Protein AF-A0A2V2GJX8-F1 (afdb_monomer)

Solvent-accessible surface area (backbone atoms only — not comparable to full-atom values): 14866 Å² total; per-residue (Å²): 118,74,66,60,58,56,50,51,37,47,52,53,49,54,48,52,52,46,56,50,30,71,66,36,74,72,54,85,86,62,63,51,54,77,31,72,62,30,51,53,52,35,55,53,46,50,69,55,44,65,51,87,84,69,71,84,56,64,66,58,53,50,63,53,55,72,75,49,54,72,65,28,51,65,28,40,54,54,53,49,49,24,21,45,50,35,37,65,75,67,80,41,75,66,44,55,52,40,39,54,56,51,48,54,47,38,57,51,50,52,54,44,46,57,49,52,56,48,50,55,49,53,50,53,51,49,56,50,50,53,52,51,50,55,48,50,53,52,51,50,54,53,49,53,56,48,49,54,56,45,50,53,50,52,51,53,48,50,56,52,50,52,51,49,51,50,54,52,49,53,52,52,51,52,49,53,49,51,52,50,54,47,53,57,58,52,62,71,44,74,88,51,60,67,65,58,49,52,51,52,48,51,53,51,50,49,54,51,50,51,53,50,50,51,47,55,47,51,52,27,57,74,72,76,43,77,84,58,45,94,61,80,89,51,97,46,65,67,65,35,50,43,62,28,38,51,66,61,55,51,52,52,51,52,49,51,52,53,51,51,51,50,61,71,66,50,78,86,125

Foldseek 3Di:
DVVVLLVVLLVLVLVLLVVQLVVFDDDPVQLALPHPLLVVSLVSLCVSCVDLPRAHDLVSLLVSLLVGDLRSLVRSLSSLVSNLSNLVVVPDPSSVSSSVRSVVVSVSSVVSSVVVVVVVVVVVVVVVVVVVVVVVVVVVVVVVVVVVVVVVVVVVVVVVVVVVVVVVVVLVVVLVVVVVVVVVVLVVCPVDDPLVSQLSCLVVVLVNVVSVVVVVCVVCVVVVHHQFDDDDDDPDVVVVVCNRCVPNVVSVVVSVVSNVVSVVPPDDD

Mean predicted aligned error: 13.39 Å

Secondary structure (DSSP, 8-state):
-HHHHHHHHHHHHHHHHHHHHHH-S--GGG-STT-HHHHHHHHHHHHHT-STT----HHHHHHHHTTS-HHHHHHHHHHHHHHHHHHHHS--HHHHHHHHHHHHHHHHHHHHHHHHHHHHHHHHHHHHHHHHHHHHHHHHHHHHHHHHHHHHHHHHHHHHHHHHHHHHHHHHHHHHHHHHHHHHHHHTTTTS-HHHHHHHHHHHHHHHHHHHHHHHHHHHHHTT---SPP----SSHHHHHHHH-HHHHHHHHHHHHHHHHHHHTS---

Radius of gyration: 52.52 Å; Cα contacts (8 Å, |Δi|>4): 135; chains: 1; bounding box: 86×51×137 Å

Sequence (269 aa):
MPNKIVEDKMTKLVGLLGDMAEKGCVDELDSGPTTDFAKECWEKFCDIYDNPDFRHSYYTISSSLEKYDPAQRDSLPVYLSSAIDYAKTQNSDESRRIAKSVQKLLDHVELECLRINRMDQVKRDADRAESIQSEAIKLNKTTEETGKRLDERVNGFHEQSITILGIFSAVVIGFMSGLSMFTAGFNQLSEVNVYIITFYSVIVGTILFDILFMLIFFIAKISGHSVAREAKESKWWIVSTWRRYPYVYCFHFFALVVLGVTFFLKPKV

pLDDT: mean 86.08, std 10.76, range [48.0, 97.69]

Structure (mmCIF, N/CA/C/O backbone):
data_AF-A0A2V2GJX8-F1
#
_entry.id   AF-A0A2V2GJX8-F1
#
loop_
_atom_site.group_PDB
_atom_site.id
_atom_site.type_symbol
_atom_site.label_atom_id
_atom_site.label_alt_id
_atom_site.label_comp_id
_atom_site.label_asym_id
_atom_site.label_entity_id
_atom_site.label_seq_id
_atom_site.pdbx_PDB_ins_code
_atom_site.Cartn_x
_atom_site.Cartn_y
_atom_site.Cartn_z
_atom_site.occupancy
_atom_site.B_iso_or_equiv
_atom_site.auth_seq_id
_atom_site.auth_comp_id
_atom_site.auth_asym_id
_atom_site.auth_atom_id
_atom_site.pdbx_PDB_model_num
ATOM 1 N N . MET A 1 1 ? -17.208 -24.277 57.620 1.00 48.00 1 MET A N 1
ATOM 2 C CA . MET A 1 1 ? -18.609 -24.295 57.140 1.00 48.00 1 MET A CA 1
ATOM 3 C C . MET A 1 1 ? -19.097 -23.000 56.469 1.00 48.00 1 MET A C 1
ATOM 5 O O . MET A 1 1 ? -19.812 -23.168 55.491 1.00 48.00 1 MET A O 1
ATOM 9 N N . PRO A 1 2 ? -18.722 -21.756 56.858 1.00 60.94 2 PRO A N 1
ATOM 10 C CA . PRO A 1 2 ? -19.292 -20.549 56.226 1.00 60.94 2 PRO A CA 1
ATOM 11 C C . PRO A 1 2 ? -18.942 -20.390 54.734 1.00 60.94 2 PRO A C 1
ATOM 13 O O . PRO A 1 2 ? -19.746 -19.867 53.973 1.00 60.94 2 PRO A O 1
ATOM 16 N N . ASN A 1 3 ? -17.796 -20.921 54.291 1.00 69.88 3 ASN A N 1
ATOM 17 C CA . ASN A 1 3 ? -17.347 -20.791 52.901 1.00 69.88 3 ASN A CA 1
ATOM 18 C C . ASN A 1 3 ? -18.260 -21.515 51.887 1.00 69.88 3 ASN A C 1
ATOM 20 O O . ASN A 1 3 ? -18.499 -21.004 50.802 1.00 69.88 3 ASN A O 1
ATOM 24 N N . LYS A 1 4 ? -18.846 -22.663 52.266 1.00 79.25 4 LYS A N 1
ATOM 25 C CA . LYS A 1 4 ? -19.675 -23.477 51.359 1.00 79.25 4 LYS A CA 1
ATOM 26 C C . LYS A 1 4 ? -21.023 -22.817 51.036 1.00 79.25 4 LYS A C 1
ATOM 28 O O . LYS A 1 4 ? -21.531 -22.976 49.937 1.00 79.25 4 LYS A O 1
ATOM 33 N N . ILE A 1 5 ? -21.582 -22.062 51.986 1.00 82.31 5 ILE A N 1
ATOM 34 C CA . ILE A 1 5 ? -22.839 -21.316 51.801 1.00 82.31 5 ILE A CA 1
ATOM 35 C C . ILE A 1 5 ? -22.608 -20.097 50.899 1.00 82.31 5 ILE A C 1
ATOM 37 O O . ILE A 1 5 ? -23.431 -19.792 50.043 1.00 82.31 5 ILE A O 1
ATOM 41 N N . VAL A 1 6 ? -21.480 -19.402 51.078 1.00 86.44 6 VAL A N 1
ATOM 42 C CA . VAL A 1 6 ? -21.104 -18.264 50.224 1.00 86.44 6 VAL A CA 1
ATOM 43 C C . VAL A 1 6 ? -20.850 -18.727 48.789 1.00 86.44 6 VAL A C 1
ATOM 45 O O . VAL A 1 6 ? -21.301 -18.074 47.852 1.00 86.44 6 VAL A O 1
ATOM 48 N N . GLU A 1 7 ? -20.171 -19.861 48.618 1.00 88.81 7 GLU A N 1
ATOM 49 C CA . GLU A 1 7 ? -19.893 -20.452 47.308 1.00 88.81 7 GLU A CA 1
ATOM 50 C C . GLU A 1 7 ? -21.180 -20.885 46.590 1.00 88.81 7 GLU A C 1
ATOM 52 O O . GLU A 1 7 ? -21.378 -20.492 45.445 1.00 88.81 7 GLU A O 1
ATOM 57 N N . ASP A 1 8 ? -22.106 -21.563 47.281 1.00 93.12 8 ASP A N 1
ATOM 58 C CA . ASP A 1 8 ? -23.420 -21.943 46.730 1.00 93.12 8 ASP A CA 1
ATOM 59 C C . ASP A 1 8 ? -24.218 -20.727 46.230 1.00 93.12 8 ASP A C 1
ATOM 61 O O . ASP A 1 8 ? -24.698 -20.700 45.096 1.00 93.12 8 ASP A O 1
ATOM 65 N N . LYS A 1 9 ? -24.285 -19.660 47.033 1.00 94.25 9 LYS A N 1
ATOM 66 C CA . LYS A 1 9 ? -24.961 -18.410 46.651 1.00 94.25 9 LYS A CA 1
ATOM 67 C C . LYS A 1 9 ? -24.300 -17.709 45.476 1.00 94.25 9 LYS A C 1
ATOM 69 O O . LYS A 1 9 ? -24.992 -17.156 44.626 1.00 94.25 9 LYS A O 1
ATOM 74 N N . MET A 1 10 ? -22.971 -17.735 45.411 1.00 95.44 10 MET A N 1
ATOM 75 C CA . MET A 1 10 ? -22.241 -17.224 44.254 1.00 95.44 10 MET A CA 1
ATOM 76 C C . MET A 1 10 ? -22.528 -18.042 42.997 1.00 95.44 10 MET A C 1
ATOM 78 O O . MET A 1 10 ? -22.711 -17.454 41.935 1.00 95.44 10 MET A O 1
ATOM 82 N N . THR A 1 11 ? -22.614 -19.369 43.102 1.00 95.38 11 THR A N 1
ATOM 83 C CA . THR A 1 11 ? -22.985 -20.236 41.979 1.00 95.38 11 THR A CA 1
ATOM 84 C C . THR A 1 11 ? -24.401 -19.941 41.497 1.00 95.38 11 THR A C 1
ATOM 86 O O . THR A 1 11 ? -24.593 -19.751 40.298 1.00 95.38 11 THR A O 1
ATOM 89 N N . LYS A 1 12 ? -25.373 -19.815 42.410 1.00 96.50 12 LYS A N 1
ATOM 90 C CA . LYS A 1 12 ? -26.748 -19.408 42.074 1.00 96.50 12 LYS A CA 1
ATOM 91 C C . LYS A 1 12 ? -26.791 -18.042 41.395 1.00 96.50 12 LYS A C 1
ATOM 93 O O . LYS A 1 12 ? -27.506 -17.872 40.415 1.00 96.50 12 LYS A O 1
ATOM 98 N N . LEU A 1 13 ? -26.000 -17.086 41.883 1.00 97.00 13 LEU A N 1
ATOM 99 C CA . LEU A 1 13 ? -25.928 -15.745 41.311 1.00 97.00 13 LEU A CA 1
ATOM 100 C C . LEU A 1 13 ? -25.364 -15.744 39.887 1.00 97.00 13 LEU A C 1
ATOM 102 O O . LEU A 1 13 ? -25.937 -15.113 39.007 1.00 97.00 13 LEU A O 1
ATOM 106 N N . VAL A 1 14 ? -24.263 -16.460 39.650 1.00 96.50 14 VAL A N 1
ATOM 107 C CA . VAL A 1 14 ? -23.691 -16.601 38.301 1.00 96.50 14 VAL A CA 1
ATOM 108 C C . VAL A 1 14 ? -24.654 -17.348 37.377 1.00 96.50 14 VAL A C 1
ATOM 110 O O . VAL A 1 14 ? -24.779 -16.971 36.217 1.00 96.50 14 VAL A O 1
ATOM 113 N N . GLY A 1 15 ? -25.358 -18.362 37.889 1.00 95.81 15 GLY A N 1
ATOM 114 C CA . GLY A 1 15 ? -26.412 -19.063 37.153 1.00 95.81 15 GLY A CA 1
ATOM 115 C C . GLY A 1 15 ? -27.537 -18.124 36.723 1.00 95.81 15 GLY A C 1
ATOM 116 O O . GLY A 1 15 ? -27.856 -18.071 35.546 1.00 95.81 15 GLY A O 1
ATOM 117 N N . LEU A 1 16 ? -28.051 -17.301 37.642 1.00 96.19 16 LEU A N 1
ATOM 118 C CA . LEU A 1 16 ? -29.086 -16.308 37.343 1.00 96.19 16 LEU A CA 1
ATOM 119 C C . LEU A 1 16 ? -28.634 -15.277 36.297 1.00 96.19 16 LEU A C 1
ATOM 121 O O . LEU A 1 16 ? -29.399 -14.936 35.402 1.00 96.19 16 LEU A O 1
ATOM 125 N N . LEU A 1 17 ? -27.392 -14.793 36.380 1.00 95.25 17 LEU A N 1
ATOM 126 C CA . LEU A 1 17 ? -26.839 -13.922 35.338 1.00 95.25 17 LEU A CA 1
ATOM 127 C C . LEU A 1 17 ? -26.721 -14.654 33.991 1.00 95.25 17 LEU A C 1
ATOM 129 O O . LEU A 1 17 ? -26.945 -14.045 32.952 1.00 95.25 17 LEU A O 1
ATOM 133 N N . GLY A 1 18 ? -26.424 -15.955 34.003 1.00 93.69 18 GLY A N 1
ATOM 134 C CA . GLY A 1 18 ? -26.481 -16.813 32.820 1.00 93.69 18 GLY A CA 1
ATOM 135 C C . GLY A 1 18 ? -27.882 -16.880 32.215 1.00 93.69 18 GLY A C 1
ATOM 136 O O . GLY A 1 18 ? -28.027 -16.594 31.032 1.00 93.69 18 GLY A O 1
ATOM 137 N N . ASP A 1 19 ? -28.904 -17.156 33.030 1.00 92.00 19 ASP A N 1
ATOM 138 C CA . ASP A 1 19 ? -30.310 -17.198 32.598 1.00 92.00 19 ASP A CA 1
ATOM 139 C C . ASP A 1 19 ? -30.728 -15.866 31.937 1.00 92.00 19 ASP A C 1
ATOM 141 O O . ASP A 1 19 ? -31.358 -15.846 30.878 1.00 92.00 19 ASP A O 1
ATOM 145 N N . MET A 1 20 ? -30.348 -14.732 32.541 1.00 91.62 20 MET A N 1
ATOM 146 C CA . MET A 1 20 ? -30.612 -13.394 31.995 1.00 91.62 20 MET A CA 1
ATOM 147 C C . MET A 1 20 ? -29.876 -13.147 30.671 1.00 91.62 20 MET A C 1
ATOM 149 O O . MET A 1 20 ? -30.455 -12.592 29.737 1.00 91.62 20 MET A O 1
ATOM 153 N N . ALA A 1 21 ? -28.607 -13.553 30.581 1.00 89.69 21 ALA A N 1
ATOM 154 C CA . ALA A 1 21 ? -27.800 -13.412 29.372 1.00 89.69 21 ALA A CA 1
ATOM 155 C C . ALA A 1 21 ? -28.342 -14.274 28.219 1.00 89.69 21 ALA A C 1
ATOM 157 O O . ALA A 1 21 ? -28.394 -13.815 27.079 1.00 89.69 21 ALA A O 1
ATOM 158 N N . GLU A 1 22 ? -28.781 -15.504 28.496 1.00 87.69 22 GLU A N 1
ATOM 159 C CA . GLU A 1 22 ? -29.381 -16.401 27.499 1.00 87.69 22 GLU A CA 1
ATOM 160 C C . GLU A 1 22 ? -30.737 -15.903 26.997 1.00 87.69 22 GLU A C 1
ATOM 162 O O . GLU A 1 22 ? -31.046 -16.079 25.818 1.00 87.69 22 GLU A O 1
ATOM 167 N N . LYS A 1 23 ? -31.523 -15.229 27.848 1.00 83.81 23 LYS A N 1
ATOM 168 C CA . LYS A 1 23 ? -32.800 -14.634 27.430 1.00 83.81 23 LYS A CA 1
ATOM 169 C C . LYS A 1 23 ? -32.626 -13.563 26.338 1.00 83.81 23 LYS A C 1
ATOM 171 O O . LYS A 1 23 ? -33.538 -13.356 25.543 1.00 83.81 23 LYS A O 1
ATOM 176 N N . GLY A 1 24 ? -31.452 -12.931 26.243 1.00 71.00 24 GLY A N 1
ATOM 177 C CA . GLY A 1 24 ? -31.109 -12.015 25.150 1.00 71.00 24 GLY A CA 1
ATOM 178 C C . GLY A 1 24 ? -31.813 -10.653 25.227 1.00 71.00 24 GLY A C 1
ATOM 179 O O . GLY A 1 24 ? -32.243 -10.229 26.303 1.00 71.00 24 GLY A O 1
ATOM 180 N N . CYS A 1 25 ? -31.872 -9.933 24.098 1.00 60.16 25 CYS A N 1
ATOM 181 C CA . CYS A 1 25 ? -32.462 -8.593 24.015 1.00 60.16 25 CYS A CA 1
ATOM 182 C C . CYS A 1 25 ? -33.933 -8.592 24.447 1.00 60.16 25 CYS A C 1
ATOM 184 O O . CYS A 1 25 ? -34.747 -9.353 23.933 1.00 60.16 25 CYS A O 1
ATOM 186 N N . VAL A 1 26 ? -34.251 -7.690 25.374 1.00 57.38 26 VAL A N 1
ATOM 187 C CA . VAL A 1 26 ? -35.610 -7.414 25.835 1.00 57.38 26 VAL A CA 1
ATOM 188 C C . VAL A 1 26 ? -36.399 -6.833 24.658 1.00 57.38 26 VAL A C 1
ATOM 190 O O . VAL A 1 26 ? -36.062 -5.747 24.186 1.00 57.38 26 VAL A O 1
ATOM 193 N N . ASP A 1 27 ? -37.430 -7.528 24.173 1.00 53.88 27 ASP A N 1
ATOM 194 C CA . ASP A 1 27 ? -38.438 -6.892 23.317 1.00 53.88 27 ASP A CA 1
ATOM 195 C C . ASP A 1 27 ? -39.023 -5.703 24.094 1.00 53.88 27 ASP A C 1
ATOM 197 O O . ASP A 1 27 ? -39.314 -5.833 25.281 1.00 53.88 27 ASP A O 1
ATOM 201 N N . GLU A 1 28 ? -39.214 -4.538 23.464 1.00 51.22 28 GLU A N 1
ATOM 202 C CA . GLU A 1 28 ? -39.684 -3.313 24.147 1.00 51.22 28 GLU A CA 1
ATOM 203 C C . GLU A 1 28 ? -40.972 -3.529 24.977 1.00 51.22 28 GLU A C 1
ATOM 205 O O . GLU A 1 28 ? -41.205 -2.828 25.961 1.00 51.22 28 GLU A O 1
ATOM 210 N N . LEU A 1 29 ? -41.768 -4.551 24.640 1.00 48.53 29 LEU A N 1
ATOM 211 C CA . LEU A 1 29 ? -42.987 -4.978 25.337 1.00 48.53 29 LEU A CA 1
ATOM 212 C C . LEU A 1 29 ? -42.744 -5.733 26.665 1.00 48.53 29 LEU A C 1
ATOM 214 O O . LEU A 1 29 ? -43.649 -5.777 27.496 1.00 48.53 29 LEU A O 1
ATOM 218 N N . ASP A 1 30 ? -41.545 -6.281 26.888 1.00 50.91 30 ASP A N 1
ATOM 219 C CA . ASP A 1 30 ? -41.173 -7.137 28.033 1.00 50.91 30 ASP A CA 1
ATOM 220 C C . ASP A 1 30 ? -40.292 -6.395 29.077 1.00 50.91 30 ASP A C 1
ATOM 222 O O . ASP A 1 30 ? -39.771 -6.981 30.028 1.00 50.91 30 ASP A O 1
ATOM 226 N N . SER A 1 31 ? -40.136 -5.075 28.910 1.00 52.72 31 SER A N 1
ATOM 227 C CA . SER A 1 31 ? -39.327 -4.178 29.758 1.00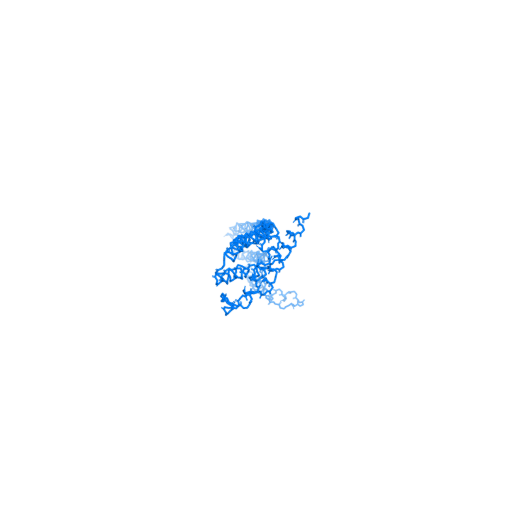 52.72 31 SER A CA 1
ATOM 228 C C . SER A 1 31 ? -40.098 -3.555 30.935 1.00 52.72 31 SER A C 1
ATOM 230 O O . SER A 1 31 ? -39.533 -2.821 31.749 1.00 52.72 31 SER A O 1
ATOM 232 N N . GLY A 1 32 ? -41.397 -3.848 31.046 1.00 53.91 32 GLY A N 1
ATOM 233 C CA . GLY A 1 32 ? -42.228 -3.358 32.139 1.00 53.91 32 GLY A CA 1
ATOM 234 C C . GLY A 1 32 ? -41.796 -3.936 33.496 1.00 53.91 32 GLY A C 1
ATOM 235 O O . GLY A 1 32 ? -41.442 -5.112 33.580 1.00 53.91 32 GLY A O 1
ATOM 236 N N . PRO A 1 33 ? -41.906 -3.176 34.600 1.00 52.47 33 PRO A N 1
ATOM 237 C CA . PRO A 1 33 ? -41.552 -3.638 35.949 1.00 52.47 33 PRO A CA 1
ATOM 238 C C . PRO A 1 33 ? -42.441 -4.783 36.475 1.00 52.47 33 PRO A C 1
ATOM 240 O O . PRO A 1 33 ? -42.298 -5.199 37.618 1.00 52.47 33 PRO A O 1
ATOM 243 N N . THR A 1 34 ? -43.381 -5.279 35.666 1.00 55.25 34 THR A N 1
ATOM 244 C CA . THR A 1 34 ? -44.382 -6.300 36.000 1.00 55.25 34 THR A CA 1
ATOM 245 C C . THR A 1 34 ? -44.294 -7.546 35.119 1.00 55.25 34 THR A C 1
ATOM 247 O O . THR A 1 34 ? -45.244 -8.325 35.104 1.00 55.25 34 THR A O 1
ATOM 250 N N . THR A 1 35 ? -43.214 -7.743 34.357 1.00 70.25 35 THR A N 1
ATOM 251 C CA . THR A 1 35 ? -43.071 -8.977 33.574 1.00 70.25 35 THR A CA 1
ATOM 252 C C . THR A 1 35 ? -42.852 -10.188 34.473 1.00 70.25 35 THR A C 1
ATOM 254 O O . THR A 1 35 ? -42.193 -10.102 35.515 1.00 70.25 35 THR A O 1
ATOM 257 N N . ASP A 1 36 ? -43.391 -11.338 34.058 1.00 80.19 36 ASP A N 1
ATOM 258 C CA . ASP A 1 36 ? -43.267 -12.601 34.799 1.00 80.19 36 ASP A CA 1
ATOM 259 C C . ASP A 1 36 ? -41.795 -12.959 35.059 1.00 80.19 36 ASP A C 1
ATOM 261 O O . ASP A 1 36 ? -41.446 -13.486 36.115 1.00 80.19 36 ASP A O 1
ATOM 265 N N . PHE A 1 37 ? -40.907 -12.571 34.140 1.00 84.50 37 PHE A N 1
ATOM 266 C CA . PHE A 1 37 ? -39.472 -12.790 34.269 1.00 84.50 37 PHE A CA 1
ATOM 267 C C . PHE A 1 37 ? -38.793 -11.869 35.289 1.00 84.50 37 PHE A C 1
ATOM 269 O O . PHE A 1 37 ? -37.956 -12.335 36.061 1.00 84.50 37 PHE A O 1
ATOM 276 N N . ALA A 1 38 ? -39.151 -10.579 35.341 1.00 85.62 38 ALA A N 1
ATOM 277 C CA . ALA A 1 38 ? -38.619 -9.666 36.357 1.00 85.62 38 ALA A CA 1
ATOM 278 C C . ALA A 1 38 ? -38.989 -10.142 37.770 1.00 85.62 38 ALA A C 1
ATOM 280 O O . ALA A 1 38 ? -38.162 -10.103 38.685 1.00 85.62 38 ALA A O 1
ATOM 281 N N . LYS A 1 39 ? -40.209 -10.670 37.920 1.00 88.81 39 LYS A N 1
ATOM 282 C CA . LYS A 1 39 ? -40.668 -11.315 39.150 1.00 88.81 39 LYS A CA 1
ATOM 283 C C . LYS A 1 39 ? -39.864 -12.576 39.480 1.00 88.81 39 LYS A C 1
ATOM 285 O O . LYS A 1 39 ? -39.389 -12.691 40.606 1.00 88.81 39 LYS A O 1
ATOM 290 N N . GLU A 1 40 ? -39.673 -13.487 38.524 1.00 91.44 40 GLU A N 1
ATOM 291 C CA . GLU A 1 40 ? -38.881 -14.713 38.730 1.00 91.44 40 GLU A CA 1
ATOM 292 C C . GLU A 1 40 ? -37.443 -14.388 39.165 1.00 91.44 40 GLU A C 1
ATOM 294 O O . GLU A 1 40 ? -36.915 -14.950 40.127 1.00 91.44 40 GLU A O 1
ATOM 299 N N . CYS A 1 41 ? -36.819 -13.422 38.491 1.00 92.69 41 CYS A N 1
ATOM 300 C CA . CYS A 1 41 ? -35.484 -12.942 38.826 1.00 92.69 41 CYS A CA 1
ATOM 301 C C . CYS A 1 41 ? -35.434 -12.356 40.238 1.00 92.69 41 CYS A C 1
ATOM 303 O O . CYS A 1 41 ? -34.510 -12.648 40.998 1.00 92.69 41 CYS A O 1
ATOM 305 N N . TRP A 1 42 ? -36.438 -11.565 40.620 1.00 94.62 42 TRP A N 1
ATOM 306 C CA . TRP A 1 42 ? -36.534 -11.015 41.967 1.00 94.62 42 TRP A CA 1
ATOM 307 C C . TRP A 1 42 ? -36.685 -12.096 43.043 1.00 94.62 42 TRP A C 1
ATOM 309 O O . TRP A 1 42 ? -36.010 -12.029 44.069 1.00 94.62 42 TRP A O 1
ATOM 319 N N . GLU A 1 43 ? -37.510 -13.119 42.814 1.00 93.88 43 GLU A N 1
ATOM 320 C CA . GLU A 1 43 ? -37.654 -14.253 43.738 1.00 93.88 43 GLU A CA 1
ATOM 321 C C . GLU A 1 43 ? -36.321 -14.990 43.936 1.00 93.88 43 GLU A C 1
ATOM 323 O O . GLU A 1 43 ? -35.927 -15.264 45.074 1.00 93.88 43 GLU A O 1
ATOM 328 N N . LYS A 1 44 ? -35.565 -15.218 42.854 1.00 96.12 44 LYS A N 1
ATOM 329 C CA . LYS A 1 44 ? -34.209 -15.789 42.928 1.00 96.12 44 LYS A CA 1
ATOM 330 C C . LYS A 1 44 ? -33.238 -14.867 43.681 1.00 96.12 44 LYS A C 1
ATOM 332 O O . LYS A 1 44 ? -32.431 -15.347 44.478 1.00 96.12 44 LYS A O 1
ATOM 337 N N . PHE A 1 45 ? -33.320 -13.545 43.502 1.00 96.69 45 PHE A N 1
ATOM 338 C CA . PHE A 1 45 ? -32.505 -12.599 44.275 1.00 96.69 45 PHE A CA 1
ATOM 339 C C . PHE A 1 45 ? -32.833 -12.602 45.766 1.00 96.69 45 PHE A C 1
ATOM 341 O O . PHE A 1 45 ? -31.915 -12.446 46.576 1.00 96.69 45 PHE A O 1
ATOM 348 N N . CYS A 1 46 ? -34.098 -12.806 46.135 1.00 95.12 46 CYS A N 1
ATOM 349 C CA . CYS A 1 46 ? -34.488 -12.952 47.531 1.00 95.12 46 CYS A CA 1
ATOM 350 C C . CYS A 1 46 ? -33.816 -14.162 48.189 1.00 95.12 46 CYS A C 1
ATOM 352 O O . CYS A 1 46 ? -33.305 -14.014 49.294 1.00 95.12 46 CYS A O 1
ATOM 354 N N . ASP A 1 47 ? -33.731 -15.305 47.500 1.00 95.25 47 ASP A N 1
ATOM 355 C CA . ASP A 1 47 ? -33.013 -16.497 47.992 1.00 95.25 47 ASP A CA 1
ATOM 356 C C . ASP A 1 47 ? -31.496 -16.262 48.102 1.00 95.25 47 ASP A C 1
ATOM 358 O O . ASP A 1 47 ? -30.857 -16.629 49.085 1.00 95.25 47 ASP A O 1
ATOM 362 N N . ILE A 1 48 ? -30.892 -15.598 47.113 1.00 96.12 48 ILE A N 1
ATOM 363 C CA . ILE A 1 48 ? -29.439 -15.358 47.092 1.00 96.12 48 ILE A CA 1
ATOM 364 C C . ILE A 1 48 ? -29.016 -14.386 48.209 1.00 96.12 48 ILE A C 1
ATOM 366 O O . ILE A 1 48 ? -28.016 -14.611 48.904 1.00 96.12 48 ILE A O 1
ATOM 370 N N . TYR A 1 49 ? -29.765 -13.295 48.383 1.00 95.81 49 TYR A N 1
ATOM 371 C CA . TYR A 1 49 ? -29.436 -12.193 49.292 1.00 95.81 49 TYR A CA 1
ATOM 372 C C . TYR A 1 49 ? -30.197 -12.231 50.630 1.00 95.81 49 TYR A C 1
ATOM 374 O O . TYR A 1 49 ? -30.146 -11.247 51.377 1.00 95.81 49 TYR A O 1
ATOM 382 N N . ASP A 1 50 ? -30.849 -13.344 50.978 1.00 92.88 50 ASP A N 1
ATOM 383 C CA . ASP A 1 50 ? -31.528 -13.561 52.271 1.00 92.88 50 ASP A CA 1
ATOM 384 C C . ASP A 1 50 ? -30.598 -13.273 53.472 1.00 92.88 50 ASP A C 1
ATOM 386 O O . ASP A 1 50 ? -30.988 -12.603 54.423 1.00 92.88 50 ASP A O 1
ATOM 390 N N . ASN A 1 51 ? -29.319 -13.653 53.386 1.00 91.62 51 ASN A N 1
ATOM 391 C CA . ASN A 1 51 ? -28.298 -13.373 54.393 1.00 91.62 51 ASN A CA 1
ATOM 392 C C . ASN A 1 51 ? -27.736 -11.941 54.234 1.00 91.62 51 ASN A C 1
ATOM 394 O O . ASN A 1 51 ? -27.101 -11.657 53.212 1.00 91.62 51 ASN A O 1
ATOM 398 N N . PRO A 1 52 ? -27.870 -11.058 55.245 1.00 88.94 52 PRO A N 1
ATOM 399 C CA . PRO A 1 52 ? -27.311 -9.704 55.228 1.00 88.94 52 PRO A CA 1
ATOM 400 C C . PRO A 1 52 ? -25.793 -9.615 55.047 1.00 88.94 52 PRO A C 1
ATOM 402 O O . PRO A 1 52 ? -25.322 -8.630 54.480 1.00 88.94 52 PRO A O 1
ATOM 405 N N . ASP A 1 53 ? -25.044 -10.628 55.483 1.00 90.06 53 ASP A N 1
ATOM 406 C CA . ASP A 1 53 ? -23.577 -10.647 55.410 1.00 90.06 53 ASP A CA 1
ATOM 407 C C . ASP A 1 53 ? -23.052 -11.165 54.065 1.00 90.06 53 ASP A C 1
ATOM 409 O O . ASP A 1 53 ? -21.850 -11.112 53.789 1.00 90.06 53 ASP A O 1
ATOM 413 N N . PHE A 1 54 ? -23.935 -11.682 53.204 1.00 93.25 54 PHE A N 1
ATOM 414 C CA . PHE A 1 54 ? -23.527 -12.151 51.889 1.00 93.25 54 PHE A CA 1
ATOM 415 C C . PHE A 1 54 ? -23.133 -10.971 50.996 1.00 93.25 54 PHE A C 1
ATOM 417 O O . PHE A 1 54 ? -23.930 -10.082 50.688 1.00 93.25 54 PHE A O 1
ATOM 424 N N . ARG A 1 55 ? -21.887 -11.006 50.525 1.00 90.81 55 ARG A N 1
ATOM 425 C CA . ARG A 1 55 ? -21.351 -10.078 49.534 1.00 90.81 55 ARG A CA 1
ATOM 426 C C . ARG A 1 55 ? -20.934 -10.860 48.301 1.00 90.81 55 ARG A C 1
ATOM 428 O O . ARG A 1 55 ? -20.107 -11.764 48.398 1.00 90.81 55 ARG A O 1
ATOM 435 N N . HIS A 1 56 ? -21.463 -10.474 47.144 1.00 94.75 56 HIS A N 1
ATOM 436 C CA . HIS A 1 56 ? -21.062 -11.092 45.891 1.00 94.75 56 HIS A CA 1
ATOM 437 C C . HIS A 1 56 ? -19.587 -10.786 45.565 1.00 94.75 56 HIS A C 1
ATOM 439 O O . HIS A 1 56 ? -19.081 -9.692 45.827 1.00 94.75 56 HIS A O 1
ATOM 445 N N . SER A 1 57 ? -18.884 -11.764 44.997 1.00 95.00 57 SER A N 1
ATOM 446 C CA . SER A 1 57 ? -17.477 -11.642 44.609 1.00 95.00 57 SER A CA 1
ATOM 447 C C . SER A 1 57 ? -17.345 -10.871 43.301 1.00 95.00 57 SER A C 1
ATOM 449 O O . SER A 1 57 ? -17.747 -11.357 42.248 1.00 95.00 57 SER A O 1
ATOM 451 N N . TYR A 1 58 ? -16.720 -9.696 43.357 1.00 94.44 58 TYR A N 1
ATOM 452 C CA . TYR A 1 58 ? -16.521 -8.839 42.184 1.00 94.44 58 TYR A CA 1
ATOM 453 C C . TYR A 1 58 ? -15.695 -9.553 41.115 1.00 94.44 58 TYR A C 1
ATOM 455 O O . TYR A 1 58 ? -16.039 -9.510 39.942 1.00 94.44 58 TYR A O 1
ATOM 463 N N . TYR A 1 59 ? -14.656 -10.275 41.543 1.00 94.44 59 TYR A N 1
ATOM 464 C CA . TYR A 1 59 ? -13.819 -11.089 40.667 1.00 94.44 59 TYR A CA 1
ATOM 465 C C . TYR A 1 59 ? -14.629 -12.158 39.928 1.00 94.44 59 TYR A C 1
ATOM 467 O O . TYR A 1 59 ? -14.458 -12.340 38.725 1.00 94.44 59 TYR A O 1
ATOM 475 N N . THR A 1 60 ? -15.527 -12.849 40.633 1.00 95.56 60 THR A N 1
ATOM 476 C CA . THR A 1 60 ? -16.352 -13.906 40.040 1.00 95.56 60 THR A CA 1
ATOM 477 C C . THR A 1 60 ? -17.348 -13.331 39.038 1.00 95.56 60 THR A C 1
ATOM 479 O O . THR A 1 60 ? -17.482 -13.899 37.960 1.00 95.56 60 THR A O 1
ATOM 482 N N . ILE A 1 61 ? -17.980 -12.192 39.355 1.00 96.06 61 ILE A N 1
ATOM 483 C CA . ILE A 1 61 ? -18.872 -11.494 38.418 1.00 96.06 61 ILE A CA 1
ATOM 484 C C . ILE A 1 61 ? -18.098 -11.026 37.182 1.00 96.06 61 ILE A C 1
ATOM 486 O O . ILE A 1 61 ? -18.516 -11.296 36.062 1.00 96.06 61 ILE A O 1
ATOM 490 N N . SER A 1 62 ? -16.932 -10.399 37.358 1.00 94.75 62 SER A N 1
ATOM 491 C CA . SER A 1 62 ? -16.112 -9.977 36.219 1.00 94.75 62 SER A CA 1
ATOM 492 C C . SER A 1 62 ? -15.703 -11.168 35.345 1.00 94.75 62 SER A C 1
ATOM 494 O O . SER A 1 62 ? -15.868 -11.124 34.131 1.00 94.75 62 SER A O 1
ATOM 496 N N . SER A 1 63 ? -15.287 -12.278 35.963 1.00 94.62 63 SER A N 1
ATOM 497 C CA . SER A 1 63 ? -14.898 -13.503 35.247 1.00 94.62 63 SER A CA 1
ATOM 498 C C . SER A 1 63 ? -16.069 -14.187 34.527 1.00 94.62 63 SER A C 1
ATOM 500 O O . SER A 1 63 ? -15.853 -14.896 33.545 1.00 94.62 63 SER A O 1
ATOM 502 N N . SER A 1 64 ? -17.308 -14.046 35.015 1.00 94.50 64 SER A N 1
ATOM 503 C CA . SER A 1 64 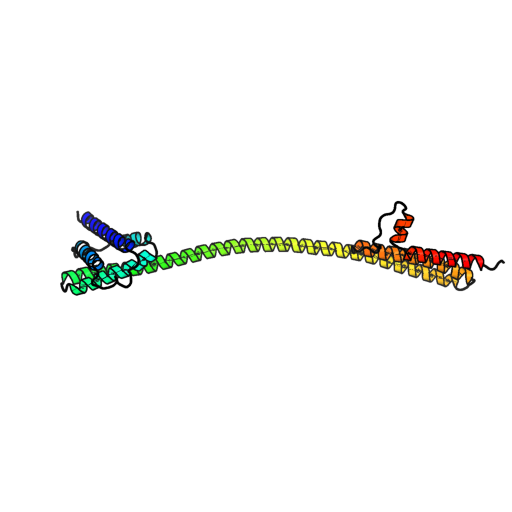? -18.486 -14.547 34.296 1.00 94.50 64 SER A CA 1
ATOM 504 C C . SER A 1 64 ? -18.848 -13.653 33.116 1.00 94.50 64 SER A C 1
ATOM 506 O O . SER A 1 64 ? -19.140 -14.177 32.046 1.00 94.50 64 SER A O 1
ATOM 508 N N . LEU A 1 65 ? -18.765 -12.329 33.283 1.00 94.88 65 LEU A N 1
ATOM 509 C CA . LEU A 1 65 ? -19.116 -11.359 32.240 1.00 94.88 65 LEU A CA 1
ATOM 510 C C . LEU A 1 65 ? -18.197 -11.437 31.015 1.00 94.88 65 LEU A C 1
ATOM 512 O O . LEU A 1 65 ? -18.661 -11.232 29.897 1.00 94.88 65 LEU A O 1
ATOM 516 N N . GLU A 1 66 ? -16.924 -11.797 31.200 1.00 93.31 66 GLU A N 1
ATOM 517 C CA . GLU A 1 66 ? -15.973 -12.023 30.097 1.00 93.31 66 GLU A CA 1
ATOM 518 C C . GLU A 1 66 ? -16.409 -13.128 29.120 1.00 93.31 66 GLU A C 1
ATOM 520 O O . GLU A 1 66 ? -15.965 -13.143 27.972 1.00 93.31 66 GLU A O 1
ATOM 525 N N . LYS A 1 67 ? -17.268 -14.057 29.554 1.00 92.81 67 LYS A N 1
ATOM 526 C CA . LYS A 1 67 ? -17.731 -15.183 28.727 1.00 92.81 67 LYS A CA 1
ATOM 527 C C . LYS A 1 67 ? -18.904 -14.819 27.823 1.00 92.81 67 LYS A C 1
ATOM 529 O O . LYS A 1 67 ? -19.181 -15.560 26.885 1.00 92.81 67 LYS A O 1
ATOM 534 N N . TYR A 1 68 ? -19.598 -13.727 28.127 1.00 92.25 68 TYR A N 1
ATOM 535 C CA . TYR A 1 68 ? -20.774 -13.292 27.389 1.00 92.25 68 TYR A CA 1
ATOM 536 C C . TYR A 1 68 ? -20.379 -12.454 26.176 1.00 92.25 68 TYR A C 1
ATOM 538 O O . TYR A 1 68 ? -19.393 -11.700 26.193 1.00 92.25 68 TYR A O 1
ATOM 546 N N . ASP A 1 69 ? -21.170 -12.552 25.114 1.00 91.12 69 ASP A N 1
ATOM 547 C CA . ASP A 1 69 ? -21.029 -11.657 23.972 1.00 91.12 69 ASP A CA 1
ATOM 548 C C . ASP A 1 69 ? -21.467 -10.214 24.331 1.00 91.12 69 ASP A C 1
ATOM 550 O O . ASP A 1 69 ? -22.044 -9.979 25.400 1.00 91.12 69 ASP A O 1
ATOM 554 N N . PRO A 1 70 ? -21.159 -9.210 23.490 1.00 89.31 70 PRO A N 1
ATOM 555 C CA . PRO A 1 70 ? -21.527 -7.824 23.774 1.00 89.31 70 PRO A CA 1
ATOM 556 C C . PRO A 1 70 ? -23.036 -7.594 23.947 1.00 89.31 70 PRO A C 1
ATOM 558 O O . PRO A 1 70 ? -23.429 -6.843 24.832 1.00 89.31 70 PRO A O 1
ATOM 561 N N . ALA A 1 71 ? -23.886 -8.260 23.160 1.00 87.81 71 ALA A N 1
ATOM 562 C CA . ALA A 1 71 ? -25.336 -8.074 23.233 1.00 87.81 71 ALA A CA 1
ATOM 563 C C . ALA A 1 71 ? -25.911 -8.657 24.532 1.00 87.81 71 ALA A C 1
ATOM 565 O O . ALA A 1 71 ? -26.769 -8.047 25.169 1.00 87.81 71 ALA A O 1
ATOM 566 N N . GLN A 1 72 ? -25.391 -9.807 24.960 1.00 90.81 72 GLN A N 1
ATOM 567 C CA . GLN A 1 72 ? -25.703 -10.420 26.248 1.00 90.81 72 GLN A CA 1
ATOM 568 C C . GLN A 1 72 ? -25.255 -9.544 27.423 1.00 90.81 72 GLN A C 1
ATOM 570 O O . GLN A 1 72 ? -25.975 -9.398 28.405 1.00 90.81 72 GLN A O 1
ATOM 575 N N . ARG A 1 73 ? -24.070 -8.929 27.339 1.00 91.00 73 ARG A N 1
ATOM 576 C CA . ARG A 1 73 ? -23.583 -7.992 28.367 1.00 91.00 73 ARG A CA 1
ATOM 577 C C . ARG A 1 73 ? -24.454 -6.745 28.475 1.00 91.00 73 ARG A C 1
ATOM 579 O O . ARG A 1 73 ? -24.682 -6.270 29.585 1.00 91.00 73 ARG A O 1
ATOM 586 N N . ASP A 1 74 ? -24.935 -6.236 27.346 1.00 88.88 74 ASP A N 1
ATOM 587 C CA . ASP A 1 74 ? -25.760 -5.029 27.290 1.00 88.88 74 ASP A CA 1
ATOM 588 C C . ASP A 1 74 ? -27.201 -5.274 27.787 1.00 88.88 74 ASP A C 1
ATOM 590 O O . ASP A 1 74 ? -27.849 -4.339 28.261 1.00 88.88 74 ASP A O 1
ATOM 594 N N . SER A 1 75 ? -27.706 -6.517 27.752 1.00 89.44 75 SER A N 1
ATOM 595 C CA . SER A 1 75 ? -29.044 -6.858 28.268 1.00 89.44 75 SER A CA 1
ATOM 596 C C . SER A 1 75 ? -29.093 -7.039 29.791 1.00 89.44 75 SER A C 1
ATOM 598 O O . SER A 1 75 ? -30.126 -6.775 30.410 1.00 89.44 75 SER A O 1
ATOM 600 N N . LEU A 1 76 ? -27.985 -7.440 30.426 1.00 92.31 76 LEU A N 1
ATOM 601 C CA . LEU A 1 76 ? -27.926 -7.694 31.873 1.00 92.31 76 LEU A CA 1
ATOM 602 C C . LEU A 1 76 ? -28.334 -6.486 32.738 1.00 92.31 76 LEU A C 1
ATOM 604 O O . LEU A 1 76 ? -29.162 -6.674 33.636 1.00 92.31 76 LEU A O 1
ATOM 608 N N . PRO A 1 77 ? -27.831 -5.254 32.499 1.00 93.31 77 PRO A N 1
ATOM 609 C CA . PRO A 1 77 ? -28.265 -4.079 33.252 1.00 93.31 77 PRO A CA 1
ATOM 610 C C . PRO A 1 77 ? -29.774 -3.839 33.181 1.00 93.31 77 PRO A C 1
ATOM 612 O O . PRO A 1 77 ? -30.377 -3.440 34.176 1.00 93.31 77 PRO A O 1
ATOM 615 N N . VAL A 1 78 ? -30.399 -4.137 32.036 1.00 90.75 78 VAL A N 1
ATOM 616 C CA . VAL A 1 78 ? -31.845 -3.965 31.838 1.00 90.75 78 VAL A CA 1
ATOM 617 C C . VAL A 1 78 ? -32.618 -4.910 32.753 1.00 90.75 78 VAL A C 1
ATOM 619 O O . VAL A 1 78 ? -33.449 -4.454 33.534 1.00 90.75 78 VAL A O 1
ATOM 622 N N . TYR A 1 79 ? -32.294 -6.206 32.743 1.00 91.06 79 TYR A N 1
ATOM 623 C CA . TYR A 1 79 ? -32.965 -7.190 33.602 1.00 91.06 79 TYR A CA 1
ATOM 624 C C . TYR A 1 79 ? -32.741 -6.934 35.095 1.00 91.06 79 TYR A C 1
ATOM 626 O O . TYR A 1 79 ? -33.666 -7.075 35.900 1.00 91.06 79 TYR A O 1
ATOM 634 N N . LEU A 1 80 ? -31.529 -6.523 35.476 1.00 93.62 80 LEU A N 1
ATOM 635 C CA . LEU A 1 80 ? -31.217 -6.136 36.852 1.00 93.62 80 LEU A CA 1
ATOM 636 C C . LEU A 1 80 ? -32.030 -4.911 37.287 1.00 93.62 80 LEU A C 1
ATOM 638 O O . LEU A 1 80 ? -32.578 -4.905 38.390 1.00 93.62 80 LEU A O 1
ATOM 642 N N . SER A 1 81 ? -32.156 -3.908 36.415 1.00 93.19 81 SER A N 1
ATOM 643 C CA . SER A 1 81 ? -32.975 -2.719 36.659 1.00 93.19 81 SER A CA 1
ATOM 644 C C . SER A 1 81 ? -34.456 -3.076 36.819 1.00 93.19 81 SER A C 1
ATOM 646 O O . SER A 1 81 ? -35.072 -2.700 37.817 1.00 93.19 81 SER A O 1
ATOM 648 N N . SER A 1 82 ? -35.005 -3.910 35.928 1.00 90.69 82 SER A N 1
ATOM 649 C CA . SER A 1 82 ? -36.395 -4.380 36.016 1.00 90.69 82 SER A CA 1
ATOM 650 C C . SER A 1 82 ? -36.677 -5.150 37.311 1.00 90.69 82 SER A C 1
ATOM 652 O O . SER A 1 82 ? -37.722 -4.948 37.930 1.00 90.69 82 SER A O 1
ATOM 654 N N . ALA A 1 83 ? -35.747 -5.994 37.773 1.00 91.88 83 ALA A N 1
ATOM 655 C CA . ALA A 1 83 ? -35.887 -6.702 39.049 1.00 91.88 83 ALA A CA 1
ATOM 656 C C . ALA A 1 83 ? -35.875 -5.740 40.254 1.00 91.88 83 ALA A C 1
ATOM 658 O O . ALA A 1 83 ? -36.637 -5.921 41.207 1.00 91.88 83 ALA A O 1
ATOM 659 N N . ILE A 1 84 ? -35.045 -4.692 40.213 1.00 92.94 84 ILE A N 1
ATOM 660 C CA . ILE A 1 84 ? -35.016 -3.635 41.237 1.00 92.94 84 ILE A CA 1
ATOM 661 C C . ILE A 1 84 ? -36.317 -2.824 41.222 1.00 92.94 84 ILE A C 1
ATOM 663 O O . ILE A 1 84 ? -36.821 -2.456 42.286 1.00 92.94 84 ILE A O 1
ATOM 667 N N . ASP A 1 85 ? -36.887 -2.551 40.051 1.00 91.38 85 ASP A N 1
ATOM 668 C CA . ASP A 1 85 ? -38.165 -1.848 39.948 1.00 91.38 85 ASP A CA 1
ATOM 669 C C . ASP A 1 85 ? -39.330 -2.685 40.482 1.00 91.38 85 ASP A C 1
ATOM 671 O O . ASP A 1 85 ? -40.153 -2.158 41.235 1.00 91.38 85 ASP A O 1
ATOM 675 N N . TYR A 1 86 ? -39.349 -3.994 40.214 1.00 90.56 86 TYR A N 1
ATOM 676 C CA . TYR A 1 86 ? -40.305 -4.914 40.840 1.00 90.56 86 TYR A CA 1
ATOM 677 C C . TYR A 1 86 ? -40.154 -4.939 42.371 1.00 90.56 86 TYR A C 1
ATOM 679 O O . TYR A 1 86 ? -41.137 -4.910 43.110 1.00 90.56 86 TYR A O 1
ATOM 687 N N . ALA A 1 87 ? -38.925 -4.894 42.893 1.00 90.81 87 ALA A N 1
ATOM 688 C CA . ALA A 1 87 ? -38.686 -4.837 44.337 1.00 90.81 87 ALA A CA 1
ATOM 689 C C . ALA A 1 87 ? -39.351 -3.632 45.020 1.00 90.81 87 ALA A C 1
ATOM 691 O O . ALA A 1 87 ? -39.789 -3.727 46.172 1.00 90.81 87 ALA A O 1
ATOM 692 N N . LYS A 1 88 ? -39.441 -2.491 44.320 1.00 88.75 88 LYS A N 1
ATOM 693 C CA . LYS A 1 88 ? -40.065 -1.266 44.844 1.00 88.75 88 LYS A CA 1
ATOM 694 C C . LYS A 1 88 ? -41.571 -1.433 45.065 1.00 88.75 88 LYS A C 1
ATOM 696 O O . LYS A 1 88 ? -42.120 -0.722 45.903 1.00 88.75 88 LYS A O 1
ATOM 701 N N . THR A 1 89 ? -42.239 -2.375 44.392 1.00 87.81 89 THR A N 1
ATOM 702 C CA . THR A 1 89 ? -43.685 -2.607 44.562 1.00 87.81 89 THR A CA 1
ATOM 703 C C . THR A 1 89 ? -44.021 -3.445 45.801 1.00 87.81 89 THR A C 1
ATOM 705 O O . THR A 1 89 ? -45.153 -3.400 46.274 1.00 87.81 89 THR A O 1
ATOM 708 N N . GLN A 1 90 ? -43.055 -4.189 46.353 1.00 85.25 90 GLN A N 1
ATOM 709 C CA . GLN A 1 90 ? -43.248 -5.127 47.474 1.00 85.25 90 GLN A CA 1
ATOM 710 C C . GLN A 1 90 ? -43.340 -4.439 48.855 1.00 85.25 90 GLN A C 1
ATOM 712 O O . GLN A 1 90 ? -43.817 -5.042 49.810 1.00 85.25 90 GLN A O 1
ATOM 717 N N . ASN A 1 91 ? -42.888 -3.182 48.984 1.00 79.25 91 ASN A N 1
ATOM 718 C CA . ASN A 1 91 ? -43.022 -2.336 50.187 1.00 79.25 91 ASN A CA 1
ATOM 719 C C . ASN A 1 91 ? -42.606 -2.969 51.542 1.00 79.25 91 ASN A C 1
ATOM 721 O O . ASN A 1 91 ? -43.125 -2.574 52.586 1.00 79.25 91 ASN A O 1
ATOM 725 N N . SER A 1 92 ? -41.631 -3.888 51.563 1.00 89.88 92 SER A N 1
ATOM 726 C CA . SER A 1 92 ? -41.069 -4.454 52.804 1.00 89.88 92 SER A CA 1
ATOM 727 C C . SER A 1 92 ? -39.637 -3.965 53.086 1.00 89.88 92 SER A C 1
ATOM 729 O O . SER A 1 92 ? -38.877 -3.644 52.164 1.00 89.88 92 SER A O 1
ATOM 731 N N . ASP A 1 93 ? -39.240 -3.905 54.364 1.00 89.31 93 ASP A N 1
ATOM 732 C CA . ASP A 1 93 ? -37.877 -3.507 54.758 1.00 89.31 93 ASP A CA 1
ATOM 733 C C . ASP A 1 93 ? -36.816 -4.506 54.272 1.00 89.31 93 ASP A C 1
ATOM 735 O O . ASP A 1 93 ? -35.717 -4.108 53.872 1.00 89.31 93 ASP A O 1
ATOM 739 N N . GLU A 1 94 ? -37.160 -5.794 54.235 1.00 90.50 94 GLU A N 1
ATOM 740 C CA . GLU A 1 94 ? -36.307 -6.845 53.686 1.00 90.50 94 GLU A CA 1
ATOM 741 C C . GLU A 1 94 ? -36.117 -6.683 52.174 1.00 90.50 94 GLU A C 1
ATOM 743 O O . GLU A 1 94 ? -34.978 -6.678 51.698 1.00 90.50 94 GLU A O 1
ATOM 748 N N . SER A 1 95 ? -37.198 -6.426 51.428 1.00 91.69 95 SER A N 1
ATOM 749 C CA . SER A 1 95 ? -37.123 -6.124 49.993 1.00 91.69 95 SER A CA 1
ATOM 750 C C . SER A 1 95 ? -36.239 -4.906 49.731 1.00 91.69 95 SER A C 1
ATOM 752 O O . SER A 1 95 ? -35.412 -4.930 48.824 1.00 91.69 95 SER A O 1
ATOM 754 N N . ARG A 1 96 ? -36.327 -3.861 50.567 1.00 92.31 96 ARG A N 1
ATOM 755 C CA . ARG A 1 96 ? -35.468 -2.670 50.453 1.00 92.31 96 ARG A CA 1
ATOM 756 C C . ARG A 1 96 ? -33.992 -2.987 50.713 1.00 92.31 96 ARG A C 1
ATOM 758 O O . ARG A 1 96 ? -33.123 -2.399 50.068 1.00 92.31 96 ARG A O 1
ATOM 765 N N . ARG A 1 97 ? -33.682 -3.893 51.649 1.00 94.81 97 ARG A N 1
ATOM 766 C CA . ARG A 1 97 ? -32.306 -4.354 51.916 1.00 94.81 97 ARG A CA 1
ATOM 767 C C . ARG A 1 97 ? -31.752 -5.139 50.729 1.00 94.81 97 ARG A C 1
ATOM 769 O O . ARG A 1 97 ? -30.652 -4.832 50.277 1.00 94.81 97 ARG A O 1
ATOM 776 N N . ILE A 1 98 ? -32.506 -6.112 50.222 1.00 95.50 98 ILE A N 1
ATOM 777 C CA . ILE A 1 98 ? -32.097 -6.953 49.088 1.00 95.50 98 ILE A CA 1
ATOM 778 C C . ILE A 1 98 ? -31.939 -6.103 47.825 1.00 95.50 98 ILE A C 1
ATOM 780 O O . ILE A 1 98 ? -30.919 -6.211 47.149 1.00 95.50 98 ILE A O 1
ATOM 784 N N . ALA A 1 99 ? -32.857 -5.165 47.570 1.00 95.56 99 ALA A N 1
ATOM 785 C CA . ALA A 1 99 ? -32.779 -4.256 46.428 1.00 95.56 99 ALA A CA 1
ATOM 786 C C . ALA A 1 99 ? -31.485 -3.430 46.440 1.00 95.56 99 ALA A C 1
ATOM 788 O O . ALA A 1 99 ? -30.872 -3.242 45.396 1.00 95.56 99 ALA A O 1
ATOM 789 N N . LYS A 1 100 ? -30.995 -3.004 47.615 1.00 95.44 100 LYS A N 1
ATOM 790 C CA . LYS A 1 100 ? -29.682 -2.342 47.730 1.00 95.44 100 LYS A CA 1
ATOM 79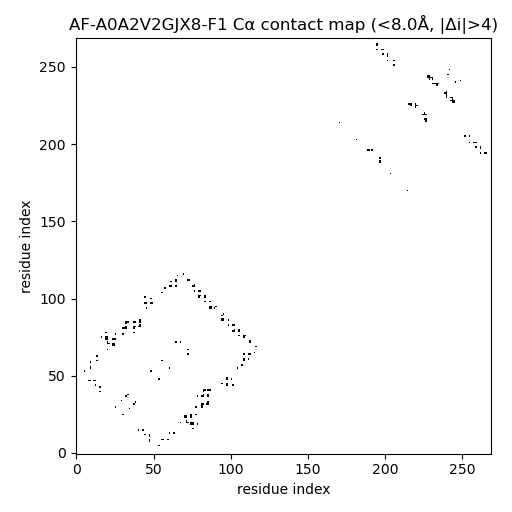1 C C . LYS A 1 100 ? -28.515 -3.267 47.373 1.00 95.44 100 LYS A C 1
ATOM 793 O O . LYS A 1 100 ? -27.514 -2.790 46.844 1.00 95.44 100 LYS A O 1
ATOM 798 N N . SER A 1 101 ? -28.603 -4.560 47.675 1.00 96.00 101 SER A N 1
ATOM 799 C CA . SER A 1 101 ? -27.579 -5.539 47.286 1.00 96.00 101 SER A CA 1
ATOM 800 C C . SER A 1 101 ? -27.589 -5.812 45.782 1.00 96.00 101 SER A C 1
ATOM 802 O O . SER A 1 101 ? -26.516 -5.888 45.185 1.00 96.00 101 SER A O 1
ATOM 804 N N . VAL A 1 102 ? -28.775 -5.887 45.167 1.00 96.62 102 VAL A N 1
ATOM 805 C CA . VAL A 1 102 ? -28.934 -6.020 43.708 1.00 96.62 102 VAL A CA 1
ATOM 806 C C . VAL A 1 102 ? -28.503 -4.738 42.990 1.00 96.62 102 VAL A C 1
ATOM 808 O O . VAL A 1 102 ? -27.820 -4.821 41.980 1.00 96.62 102 VAL A O 1
ATOM 811 N N . GLN A 1 103 ? -28.768 -3.552 43.546 1.00 97.12 103 GLN A N 1
ATOM 812 C CA . GLN A 1 103 ? -28.252 -2.286 43.008 1.00 97.12 103 GLN A CA 1
ATOM 813 C C . GLN A 1 103 ? -26.719 -2.268 42.973 1.00 97.12 103 GLN A C 1
ATOM 815 O O . GLN A 1 103 ? -26.133 -1.884 41.973 1.00 97.12 103 GLN A O 1
ATOM 820 N N . LYS A 1 104 ? -26.047 -2.748 44.029 1.00 96.81 104 LYS A N 1
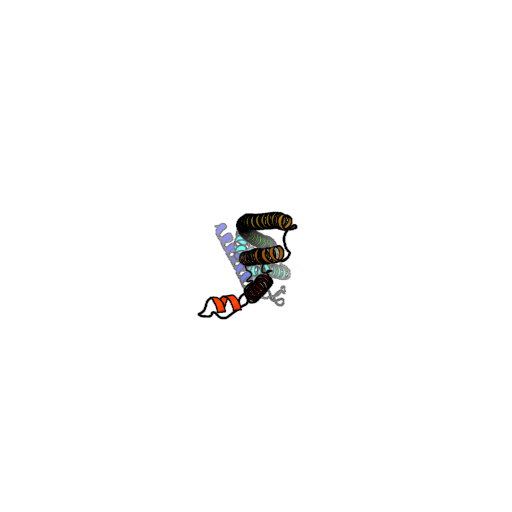ATOM 821 C CA . LYS A 1 104 ? -24.577 -2.876 44.018 1.00 96.81 104 LYS A CA 1
ATOM 822 C C . LYS A 1 104 ? -24.080 -3.835 42.937 1.00 96.81 104 LYS A C 1
ATOM 824 O O . LYS A 1 104 ? -22.992 -3.633 42.409 1.00 96.81 104 LYS A O 1
ATOM 829 N N . LEU A 1 105 ? -24.841 -4.895 42.658 1.00 97.69 105 LEU A N 1
ATOM 830 C CA . LEU A 1 105 ? -24.528 -5.823 41.577 1.00 97.69 105 LEU A CA 1
ATOM 831 C C . LEU A 1 105 ? -24.703 -5.144 40.217 1.00 97.69 105 LEU A C 1
ATOM 833 O O . LEU A 1 105 ? -23.809 -5.267 39.392 1.00 97.69 105 LEU A O 1
ATOM 837 N N . LEU A 1 106 ? -25.805 -4.416 40.012 1.00 96.81 106 LEU A N 1
ATOM 838 C CA . LEU A 1 106 ? -26.051 -3.619 38.810 1.00 96.81 106 LEU A CA 1
ATOM 839 C C . LEU A 1 106 ? -24.897 -2.645 38.555 1.00 96.81 106 LEU A C 1
ATOM 841 O O . LEU A 1 106 ? -24.285 -2.717 37.495 1.00 96.81 106 LEU A O 1
ATOM 845 N N . ASP A 1 107 ? -24.520 -1.842 39.553 1.00 97.19 107 ASP A N 1
ATOM 846 C CA . ASP A 1 107 ? -23.407 -0.893 39.436 1.00 97.19 107 ASP A CA 1
ATOM 847 C C . ASP A 1 107 ? -22.087 -1.602 39.057 1.00 97.19 107 ASP A C 1
ATOM 849 O O . ASP A 1 107 ? -21.294 -1.094 38.261 1.00 97.19 107 ASP A O 1
ATOM 853 N N . HIS A 1 108 ? -21.832 -2.795 39.616 1.00 96.00 108 HIS A N 1
ATOM 854 C CA . HIS A 1 108 ? -20.634 -3.583 39.300 1.00 96.00 108 HIS A CA 1
ATOM 855 C C . HIS A 1 108 ? -20.678 -4.169 37.883 1.00 96.00 108 HIS A C 1
ATOM 857 O O . HIS A 1 108 ? -19.672 -4.130 37.175 1.00 96.00 108 HIS A O 1
ATOM 863 N N . VAL A 1 109 ? -21.835 -4.678 37.452 1.00 96.50 109 VAL A N 1
ATOM 864 C CA . VAL A 1 109 ? -22.051 -5.206 36.096 1.00 96.50 109 VAL A CA 1
ATOM 865 C C . VAL A 1 109 ? -21.898 -4.094 35.061 1.00 96.50 109 VAL A C 1
ATOM 867 O O . VAL A 1 109 ? -21.147 -4.271 34.109 1.00 96.50 109 VAL A O 1
ATOM 870 N N . GLU A 1 110 ? -22.515 -2.929 35.263 1.00 95.56 110 GLU A N 1
ATOM 871 C CA . GLU A 1 110 ? -22.391 -1.780 34.355 1.00 95.56 110 GLU A CA 1
ATOM 872 C C . GLU A 1 110 ? -20.936 -1.319 34.210 1.00 95.56 110 GLU A C 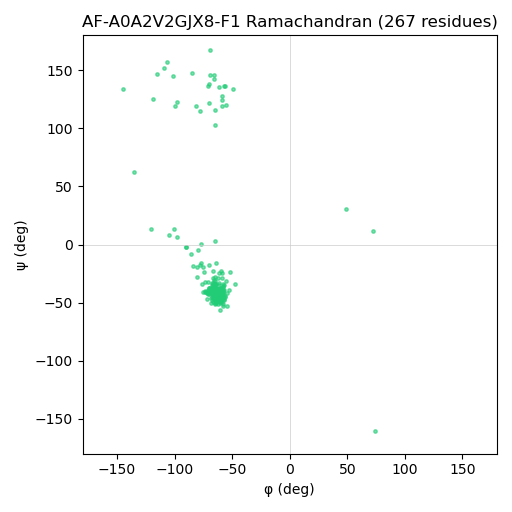1
ATOM 874 O O . GLU A 1 110 ? -20.438 -1.128 33.095 1.00 95.56 110 GLU A O 1
ATOM 879 N N . LEU A 1 111 ? -20.220 -1.182 35.332 1.00 95.69 111 LEU A N 1
ATOM 880 C CA . LEU A 1 111 ? -18.811 -0.789 35.324 1.00 95.69 111 LEU A CA 1
ATOM 881 C C . LEU A 1 111 ? -17.944 -1.801 34.570 1.00 95.69 111 LEU A C 1
ATOM 883 O O . LEU A 1 111 ? -17.034 -1.414 33.828 1.00 95.69 111 LEU A O 1
ATOM 887 N N . GLU A 1 112 ? -18.211 -3.089 34.759 1.00 95.38 112 GLU A N 1
ATOM 888 C CA . GLU A 1 112 ? -17.477 -4.157 34.100 1.00 95.38 112 GLU A CA 1
ATOM 889 C C . GLU A 1 112 ? -17.797 -4.237 32.603 1.00 95.38 112 GLU A C 1
ATOM 891 O O . GLU A 1 112 ? -16.867 -4.305 31.802 1.00 95.38 112 GLU A O 1
ATOM 896 N N . CYS A 1 113 ? -19.063 -4.116 32.198 1.00 93.75 113 CYS A N 1
ATOM 897 C CA . CYS A 1 113 ? -19.455 -4.047 30.788 1.00 93.75 113 CYS A CA 1
ATOM 898 C C . CYS A 1 113 ? -18.736 -2.890 30.074 1.00 93.75 113 CYS A C 1
ATOM 900 O O . CYS A 1 113 ? -18.123 -3.089 29.022 1.00 93.75 113 CYS A O 1
ATOM 902 N N . LEU A 1 114 ? -18.687 -1.701 30.690 1.00 93.50 114 LEU A N 1
ATOM 903 C CA . LEU A 1 114 ? -17.915 -0.563 30.172 1.00 93.50 114 LEU A CA 1
ATOM 904 C C . LEU A 1 114 ? -16.412 -0.860 30.070 1.00 93.50 114 LEU A C 1
ATOM 906 O O . LEU A 1 114 ? -15.739 -0.393 29.145 1.00 93.50 114 LEU A O 1
ATOM 910 N N . ARG A 1 115 ? -15.844 -1.591 31.034 1.00 95.25 115 ARG A N 1
ATOM 911 C CA . ARG A 1 115 ? -14.421 -1.956 31.030 1.00 95.25 115 ARG A CA 1
ATOM 912 C C . ARG A 1 115 ? -14.100 -2.940 29.911 1.00 95.25 115 ARG A C 1
ATOM 914 O O . ARG A 1 115 ? -13.165 -2.674 29.156 1.00 95.25 115 ARG A O 1
ATOM 921 N N . ILE A 1 116 ? -14.862 -4.025 29.791 1.00 94.50 116 ILE A N 1
ATOM 922 C CA . ILE A 1 116 ? -14.636 -5.059 28.774 1.00 94.50 116 ILE A CA 1
ATOM 923 C C . ILE A 1 116 ? -14.828 -4.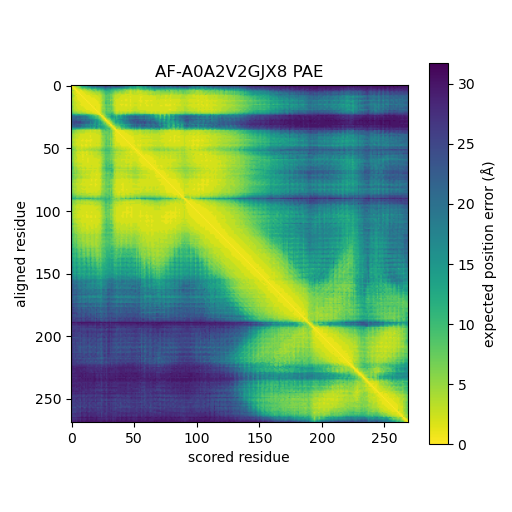458 27.378 1.00 94.50 116 ILE A C 1
ATOM 925 O O . ILE A 1 116 ? -13.944 -4.596 26.537 1.00 94.50 116 ILE A O 1
ATOM 929 N N . ASN A 1 117 ? -15.889 -3.676 27.153 1.00 90.69 117 ASN A N 1
ATOM 930 C CA . ASN A 1 117 ? -16.144 -3.052 25.849 1.00 90.69 117 ASN A CA 1
ATOM 931 C C . ASN A 1 117 ? -15.007 -2.107 25.414 1.00 90.69 117 ASN A C 1
ATOM 933 O O . ASN A 1 117 ? -14.633 -2.085 24.239 1.00 90.69 117 ASN A O 1
ATOM 937 N N . ARG A 1 118 ? -14.406 -1.355 26.350 1.00 93.94 118 ARG A N 1
ATOM 938 C CA . ARG A 1 118 ? -13.210 -0.538 26.067 1.00 93.94 118 ARG A CA 1
ATOM 939 C C . ARG A 1 118 ? -11.976 -1.389 25.787 1.00 93.94 118 ARG A C 1
ATOM 941 O O . ARG A 1 118 ? -11.213 -1.056 24.887 1.00 93.94 118 ARG A O 1
ATOM 948 N N . MET A 1 119 ? -11.773 -2.475 26.528 1.00 94.19 119 MET A N 1
ATOM 949 C CA . MET A 1 119 ? -10.648 -3.383 26.289 1.00 94.19 119 MET A CA 1
ATOM 950 C C . MET A 1 119 ? -10.748 -4.047 24.908 1.00 94.19 119 MET A C 1
ATOM 952 O O . MET A 1 119 ? -9.754 -4.124 24.187 1.00 94.19 119 MET A O 1
ATOM 956 N N . ASP A 1 120 ? -11.958 -4.435 24.500 1.00 91.38 120 ASP A N 1
ATOM 957 C CA . ASP A 1 120 ? -12.244 -4.981 23.172 1.00 91.38 120 ASP A CA 1
ATOM 958 C C . ASP A 1 120 ? -11.938 -3.960 22.061 1.00 91.38 120 ASP A C 1
ATOM 960 O O . ASP A 1 120 ? -11.406 -4.326 21.013 1.00 91.38 120 ASP A O 1
ATOM 964 N N . GLN A 1 121 ? -12.234 -2.671 22.280 1.00 92.81 121 GLN A N 1
ATOM 965 C CA . GLN A 1 121 ? -11.850 -1.592 21.358 1.00 92.81 121 GLN A CA 1
ATOM 966 C C . GLN A 1 121 ? -10.328 -1.448 21.256 1.00 92.81 121 GLN A C 1
ATOM 968 O O . GLN A 1 121 ? -9.794 -1.486 20.151 1.00 92.81 121 GLN A O 1
ATOM 973 N N . VAL A 1 122 ? -9.629 -1.370 22.393 1.00 95.94 122 VAL A N 1
ATOM 974 C CA . VAL A 1 122 ? -8.161 -1.243 22.433 1.00 95.94 122 VAL A CA 1
ATOM 975 C C . VAL A 1 122 ? -7.482 -2.405 21.713 1.00 95.94 122 VAL A C 1
ATOM 977 O O . VAL A 1 122 ? -6.535 -2.188 20.960 1.00 95.94 122 VAL A O 1
ATOM 980 N N . LYS A 1 123 ? -7.979 -3.632 21.897 1.00 95.75 123 LYS A N 1
ATOM 981 C CA . LYS A 1 123 ? -7.451 -4.809 21.203 1.00 95.75 123 LYS A CA 1
ATOM 982 C C . LYS A 1 123 ? -7.612 -4.695 19.686 1.00 95.75 123 LYS A C 1
ATOM 984 O O . LYS A 1 123 ? -6.645 -4.897 18.962 1.00 95.75 123 LYS A O 1
ATOM 989 N N . ARG A 1 124 ? -8.798 -4.307 19.203 1.00 95.00 124 ARG A N 1
ATOM 990 C CA . ARG A 1 124 ? -9.037 -4.101 17.762 1.00 95.00 124 ARG A CA 1
ATOM 991 C C . ARG A 1 124 ? -8.145 -3.009 17.177 1.00 95.00 124 ARG A C 1
ATOM 993 O O . ARG A 1 124 ? -7.639 -3.171 16.068 1.00 95.00 124 ARG A O 1
ATOM 1000 N N . ASP A 1 125 ? -7.951 -1.918 17.908 1.00 96.00 125 ASP A N 1
ATOM 1001 C CA . ASP A 1 125 ? -7.087 -0.821 17.474 1.00 96.00 125 ASP A CA 1
ATOM 1002 C C . ASP A 1 125 ? -5.615 -1.250 17.426 1.00 96.00 125 ASP A C 1
ATOM 1004 O O . ASP A 1 125 ? -4.910 -0.897 16.480 1.00 96.00 125 ASP A O 1
ATOM 1008 N N . ALA A 1 126 ? -5.163 -2.059 18.390 1.00 96.94 126 ALA A N 1
ATOM 1009 C CA . ALA A 1 126 ? -3.820 -2.636 18.402 1.00 96.94 126 ALA A CA 1
ATOM 1010 C C . ALA A 1 126 ? -3.597 -3.597 17.223 1.00 96.94 126 ALA A C 1
ATOM 1012 O O . ALA A 1 126 ? -2.630 -3.425 16.480 1.00 96.94 126 ALA A O 1
ATOM 1013 N N . ASP A 1 127 ? -4.524 -4.533 16.988 1.00 96.94 127 ASP A N 1
ATOM 1014 C CA . ASP A 1 127 ? -4.463 -5.477 15.862 1.00 96.94 127 ASP A CA 1
ATOM 1015 C C . ASP A 1 127 ? -4.451 -4.723 14.515 1.00 96.94 127 ASP A C 1
ATOM 1017 O O . ASP A 1 127 ? -3.684 -5.030 13.594 1.00 96.94 127 ASP A O 1
ATOM 1021 N N . ARG A 1 128 ? -5.268 -3.666 14.399 1.00 96.94 128 ARG A N 1
ATOM 1022 C CA . ARG A 1 128 ? -5.288 -2.788 13.223 1.00 96.94 128 ARG A CA 1
ATOM 1023 C C . ARG A 1 128 ? -3.959 -2.053 13.055 1.00 96.94 128 ARG A C 1
ATOM 1025 O O . ARG A 1 128 ? -3.445 -2.006 11.938 1.00 96.94 128 ARG A O 1
ATOM 1032 N N . ALA A 1 129 ? -3.398 -1.493 14.123 1.00 96.81 129 ALA A N 1
ATOM 1033 C CA . ALA A 1 129 ? -2.120 -0.789 14.076 1.00 96.81 129 ALA A CA 1
ATOM 1034 C C . ALA A 1 129 ? -0.970 -1.715 13.645 1.00 96.81 129 ALA A C 1
ATOM 1036 O O . ALA A 1 129 ? -0.170 -1.328 12.792 1.00 96.81 129 ALA A O 1
ATOM 1037 N N . GLU A 1 130 ? -0.929 -2.947 14.158 1.00 97.31 130 GLU A N 1
ATOM 1038 C CA . GLU A 1 130 ? 0.057 -3.958 13.759 1.00 97.31 130 GLU A CA 1
ATOM 1039 C C . GLU A 1 130 ? -0.072 -4.308 12.270 1.00 97.31 130 GLU A C 1
ATOM 1041 O O . GLU A 1 130 ? 0.924 -4.316 11.537 1.00 97.31 130 GLU A O 1
ATOM 1046 N N . SER A 1 131 ? -1.301 -4.514 11.781 1.00 96.56 131 SER A N 1
ATOM 1047 C CA . SER A 1 131 ? -1.538 -4.808 10.363 1.00 96.56 131 SER A CA 1
ATOM 1048 C C . SER A 1 131 ? -1.045 -3.679 9.447 1.00 96.56 131 SER A C 1
ATOM 1050 O O . SER A 1 131 ? -0.286 -3.944 8.510 1.00 96.56 131 SER A O 1
ATOM 1052 N N . ILE A 1 132 ? -1.366 -2.421 9.779 1.00 97.06 132 ILE A N 1
ATOM 1053 C CA . ILE A 1 132 ? -0.936 -1.226 9.039 1.00 97.06 132 ILE A CA 1
ATOM 1054 C C . ILE A 1 132 ? 0.588 -1.097 9.063 1.00 97.06 132 ILE A C 1
ATOM 1056 O O . ILE A 1 132 ? 1.200 -0.818 8.032 1.00 97.06 132 ILE A O 1
ATOM 1060 N N . GLN A 1 133 ? 1.222 -1.326 10.215 1.00 96.88 133 GLN A N 1
ATOM 1061 C CA . GLN A 1 133 ? 2.677 -1.279 10.330 1.00 96.88 133 GLN A CA 1
ATOM 1062 C C . GLN A 1 133 ? 3.338 -2.339 9.442 1.00 96.88 133 GLN A C 1
ATOM 1064 O O . GLN A 1 133 ? 4.297 -2.041 8.726 1.00 96.88 133 GLN A O 1
ATOM 1069 N N . SER A 1 134 ? 2.815 -3.567 9.448 1.00 97.12 134 SER A N 1
ATOM 1070 C CA . SER A 1 134 ? 3.342 -4.659 8.626 1.00 97.12 134 SER A CA 1
ATOM 1071 C C . SER A 1 134 ? 3.224 -4.366 7.124 1.00 97.12 134 SER A C 1
ATOM 1073 O O . SER A 1 134 ? 4.143 -4.661 6.353 1.00 97.12 134 SER A O 1
ATOM 1075 N N . GLU A 1 135 ? 2.123 -3.741 6.703 1.00 97.31 135 GLU A N 1
ATOM 1076 C CA . GLU A 1 135 ? 1.889 -3.335 5.319 1.00 97.31 135 GLU A CA 1
ATOM 1077 C C . GLU A 1 135 ? 2.801 -2.171 4.920 1.00 97.31 135 GLU A C 1
ATOM 1079 O O . GLU A 1 135 ? 3.433 -2.224 3.864 1.00 97.31 135 GLU A O 1
ATOM 1084 N N . ALA A 1 136 ? 2.971 -1.175 5.794 1.00 96.56 136 ALA A N 1
ATOM 1085 C CA . ALA A 1 136 ? 3.882 -0.055 5.575 1.00 96.56 136 ALA A CA 1
ATOM 1086 C C . ALA A 1 136 ? 5.336 -0.521 5.390 1.00 96.56 136 ALA A C 1
ATOM 1088 O O . ALA A 1 136 ? 6.028 -0.040 4.493 1.00 96.56 136 ALA A O 1
ATOM 1089 N N . ILE A 1 137 ? 5.794 -1.502 6.178 1.00 97.38 137 ILE A N 1
ATOM 1090 C CA . ILE A 1 137 ? 7.135 -2.093 6.028 1.00 97.38 137 ILE A CA 1
ATOM 1091 C C . ILE A 1 137 ? 7.282 -2.780 4.661 1.00 97.38 137 ILE A C 1
ATOM 1093 O O . ILE A 1 137 ? 8.285 -2.576 3.972 1.00 97.38 137 ILE A O 1
ATOM 1097 N N . LYS A 1 138 ? 6.284 -3.567 4.234 1.00 97.25 138 LYS A N 1
ATOM 1098 C CA . LYS A 1 138 ? 6.288 -4.234 2.918 1.00 97.25 138 LYS A CA 1
ATOM 1099 C C . LYS A 1 138 ? 6.290 -3.228 1.767 1.00 97.25 138 LYS A C 1
ATOM 1101 O O . LYS A 1 138 ? 7.047 -3.396 0.806 1.00 97.25 138 LYS A O 1
ATOM 1106 N N . LEU A 1 139 ? 5.475 -2.180 1.868 1.00 97.19 139 LEU A N 1
ATOM 1107 C CA . LEU A 1 139 ? 5.398 -1.119 0.868 1.00 97.19 139 LEU A CA 1
ATOM 1108 C C . LEU A 1 139 ? 6.719 -0.354 0.769 1.00 97.19 139 LEU A C 1
ATOM 1110 O O . LEU A 1 139 ? 7.201 -0.115 -0.337 1.00 97.19 139 LEU A O 1
ATOM 1114 N N . ASN A 1 140 ? 7.335 -0.026 1.906 1.00 97.38 140 ASN A N 1
ATOM 1115 C CA . ASN A 1 140 ? 8.622 0.663 1.937 1.00 97.38 140 ASN A CA 1
ATOM 1116 C C . ASN A 1 140 ? 9.715 -0.172 1.254 1.00 97.38 140 ASN A C 1
ATOM 1118 O O . ASN A 1 140 ? 10.403 0.321 0.365 1.00 97.38 140 ASN A O 1
ATOM 1122 N N . LYS A 1 141 ? 9.798 -1.471 1.573 1.00 97.12 141 LYS A N 1
ATOM 1123 C CA . LYS A 1 141 ? 10.749 -2.387 0.924 1.00 97.12 141 LYS A CA 1
ATOM 1124 C C . LYS A 1 141 ? 10.532 -2.472 -0.591 1.00 97.12 141 LYS A C 1
ATOM 1126 O O . LYS A 1 141 ? 11.483 -2.389 -1.360 1.00 97.12 141 LYS A O 1
ATOM 1131 N N . THR A 1 142 ? 9.276 -2.580 -1.024 1.00 96.44 142 THR A N 1
ATOM 1132 C CA . THR A 1 142 ? 8.923 -2.625 -2.454 1.00 96.44 142 THR A CA 1
ATOM 1133 C C . THR A 1 142 ? 9.287 -1.318 -3.163 1.00 96.44 142 THR A C 1
ATOM 1135 O O . THR A 1 142 ? 9.766 -1.328 -4.299 1.00 96.44 142 THR A O 1
ATOM 1138 N N . THR A 1 143 ? 9.085 -0.185 -2.490 1.00 96.56 143 THR A N 1
ATOM 1139 C CA . THR A 1 143 ? 9.429 1.146 -3.004 1.00 96.56 143 THR A CA 1
ATOM 1140 C C . THR A 1 143 ? 10.941 1.296 -3.145 1.00 96.56 143 THR A C 1
ATOM 1142 O O . THR A 1 143 ? 11.405 1.751 -4.187 1.00 96.56 143 THR A O 1
ATOM 1145 N N . GLU A 1 144 ? 11.717 0.844 -2.158 1.00 97.31 144 GLU A N 1
ATOM 1146 C CA . GLU A 1 144 ? 13.183 0.851 -2.207 1.00 97.31 144 GLU A CA 1
ATOM 1147 C C . GLU A 1 144 ? 13.722 -0.017 -3.357 1.00 97.31 144 GLU A C 1
ATOM 1149 O O . GLU A 1 144 ? 14.562 0.429 -4.138 1.00 97.31 144 GLU A O 1
ATOM 1154 N N . GLU A 1 145 ? 13.210 -1.241 -3.511 1.00 96.69 145 GLU A N 1
ATOM 1155 C CA . GLU A 1 145 ? 13.589 -2.141 -4.609 1.00 96.69 145 GLU A CA 1
ATOM 1156 C C . GLU A 1 145 ? 13.221 -1.555 -5.981 1.00 96.69 145 GLU A C 1
ATOM 1158 O O . GLU A 1 145 ? 13.996 -1.643 -6.936 1.00 96.69 145 GLU A O 1
ATOM 1163 N N . THR A 1 146 ? 12.053 -0.919 -6.085 1.00 96.12 146 THR A N 1
ATOM 1164 C CA . THR A 1 146 ? 11.613 -0.251 -7.317 1.00 96.12 146 THR A CA 1
ATOM 1165 C C . THR A 1 146 ? 12.483 0.963 -7.633 1.00 96.12 146 THR A C 1
ATOM 1167 O O . THR A 1 146 ? 12.851 1.143 -8.793 1.00 96.12 146 THR A O 1
ATOM 1170 N N . GLY A 1 147 ? 12.864 1.744 -6.618 1.00 96.88 147 GLY A N 1
ATOM 1171 C CA . GLY A 1 147 ? 13.794 2.867 -6.743 1.00 96.88 147 GLY A CA 1
ATOM 1172 C C . GLY A 1 147 ? 15.150 2.425 -7.287 1.00 96.88 147 GLY A C 1
ATOM 1173 O O . GLY A 1 147 ? 15.588 2.940 -8.310 1.00 96.88 147 GLY A O 1
ATOM 1174 N N . LYS A 1 148 ? 15.752 1.377 -6.708 1.00 97.00 148 LYS A N 1
ATOM 1175 C CA . LYS A 1 148 ? 17.029 0.816 -7.196 1.00 97.00 148 LYS A CA 1
ATOM 1176 C C . LYS A 1 148 ? 16.948 0.363 -8.654 1.00 97.00 148 LYS A C 1
ATOM 1178 O O . LYS A 1 148 ? 17.807 0.702 -9.461 1.00 97.00 148 LYS A O 1
ATOM 1183 N N . ARG A 1 149 ?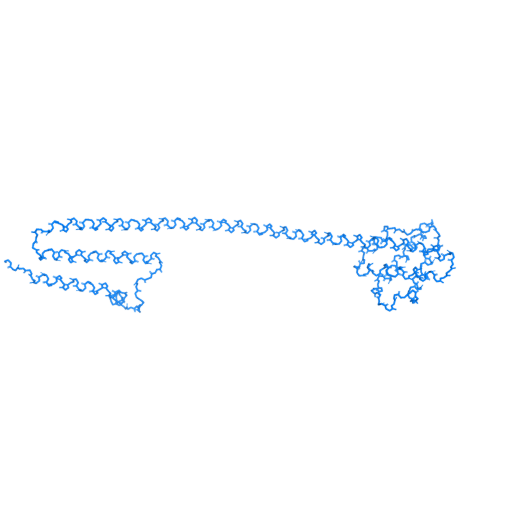 15.881 -0.354 -9.024 1.00 95.31 149 ARG A N 1
ATOM 1184 C CA . ARG A 1 149 ? 15.665 -0.802 -10.413 1.00 95.31 149 ARG A CA 1
ATOM 1185 C C . ARG A 1 149 ? 15.434 0.353 -11.384 1.00 95.31 149 ARG A C 1
ATOM 1187 O O . ARG A 1 149 ? 15.704 0.201 -12.576 1.00 95.31 149 ARG A O 1
ATOM 1194 N N . LEU A 1 150 ? 14.844 1.453 -10.921 1.00 96.06 150 LEU A N 1
ATOM 1195 C CA . LEU A 1 150 ? 14.660 2.652 -11.728 1.00 96.06 150 LEU A CA 1
ATOM 1196 C C . LEU A 1 150 ? 16.003 3.350 -11.946 1.00 96.06 150 LEU A C 1
ATOM 1198 O O . LEU A 1 150 ? 16.329 3.639 -13.094 1.00 96.06 150 LEU A O 1
ATOM 1202 N N . ASP A 1 151 ? 16.798 3.523 -10.890 1.00 95.94 151 ASP A N 1
ATOM 1203 C CA . ASP A 1 151 ? 18.137 4.116 -10.966 1.00 95.94 151 ASP A CA 1
ATOM 1204 C C . ASP A 1 151 ? 19.049 3.328 -11.914 1.00 95.94 151 ASP A C 1
ATOM 1206 O O . ASP A 1 151 ? 19.688 3.911 -12.788 1.00 95.94 151 ASP A O 1
ATOM 1210 N N . GLU A 1 152 ? 19.053 1.994 -11.828 1.00 95.00 152 GLU A N 1
ATOM 1211 C CA . GLU A 1 152 ? 19.797 1.130 -12.755 1.00 95.00 152 GLU A CA 1
ATOM 1212 C C . GLU A 1 152 ? 19.363 1.330 -14.215 1.00 95.00 152 GLU A C 1
ATOM 1214 O O . GLU A 1 152 ? 20.205 1.424 -15.110 1.00 95.00 152 GLU A O 1
ATOM 1219 N N . ARG A 1 153 ? 18.052 1.440 -14.478 1.00 93.25 153 ARG A N 1
ATOM 1220 C CA . ARG A 1 153 ? 17.540 1.696 -15.836 1.00 93.25 153 ARG A CA 1
ATOM 1221 C C . ARG A 1 153 ? 17.902 3.085 -16.341 1.00 93.25 153 ARG A C 1
ATOM 1223 O O . ARG A 1 153 ? 18.229 3.219 -17.516 1.00 93.25 153 ARG A O 1
ATOM 1230 N N . VAL A 1 154 ? 17.823 4.102 -15.487 1.00 94.44 154 VAL A N 1
ATOM 1231 C CA . VAL A 1 154 ? 18.178 5.484 -15.836 1.00 94.44 154 VAL A CA 1
ATOM 1232 C C . VAL A 1 154 ? 19.670 5.580 -16.144 1.00 94.44 154 VAL A C 1
ATOM 1234 O O . VAL A 1 154 ? 20.042 6.132 -17.178 1.00 94.44 154 VAL A O 1
ATOM 1237 N N . ASN A 1 155 ? 20.520 4.965 -15.320 1.00 91.38 155 ASN A N 1
ATOM 1238 C CA . ASN A 1 155 ? 21.959 4.898 -15.566 1.00 91.38 155 ASN A CA 1
ATOM 1239 C C . ASN A 1 155 ? 22.270 4.168 -16.879 1.00 91.38 155 ASN A C 1
ATOM 1241 O O . ASN A 1 155 ? 22.986 4.709 -17.722 1.00 91.38 155 ASN A O 1
ATOM 1245 N N . GLY A 1 156 ? 21.651 3.007 -17.118 1.00 89.31 156 GLY A N 1
ATOM 1246 C CA . GLY A 1 156 ? 21.795 2.288 -18.387 1.00 89.31 156 GLY A CA 1
ATOM 1247 C C . GLY A 1 156 ? 21.330 3.106 -19.599 1.00 89.31 156 GLY A C 1
ATOM 1248 O O . GLY A 1 156 ? 21.973 3.088 -20.649 1.00 89.31 156 GLY A O 1
ATOM 1249 N N . PHE A 1 157 ? 20.253 3.885 -19.463 1.00 90.12 157 PHE A N 1
ATOM 1250 C CA . PHE A 1 157 ? 19.784 4.789 -20.516 1.00 90.12 157 PHE A CA 1
ATOM 1251 C C . PHE A 1 157 ? 20.775 5.929 -20.791 1.00 90.12 157 PHE A C 1
ATOM 1253 O O . PHE A 1 157 ? 20.998 6.276 -21.954 1.00 90.12 157 PHE A O 1
ATOM 1260 N N . HIS A 1 158 ? 21.398 6.503 -19.757 1.00 87.38 158 HIS A N 1
ATOM 1261 C CA . HIS A 1 158 ? 22.439 7.520 -19.923 1.00 87.38 158 HIS A CA 1
ATOM 1262 C C . HIS A 1 158 ? 23.666 6.967 -20.654 1.00 87.38 158 HIS A C 1
ATOM 1264 O O . HIS A 1 158 ? 24.135 7.601 -21.599 1.00 87.38 158 HIS A O 1
ATOM 1270 N N . GLU A 1 159 ? 24.141 5.773 -20.293 1.00 84.81 159 GLU A N 1
ATOM 1271 C CA . GLU A 1 159 ? 25.259 5.110 -20.981 1.00 84.81 159 GLU A CA 1
ATOM 1272 C C . GLU A 1 159 ? 24.957 4.863 -22.466 1.00 84.81 159 GLU A C 1
ATOM 1274 O O . GLU A 1 159 ? 25.764 5.187 -23.346 1.00 84.81 159 GLU A O 1
ATOM 1279 N N . GLN A 1 160 ? 23.761 4.346 -22.765 1.00 86.44 160 GLN A N 1
ATOM 1280 C CA . GLN A 1 160 ? 23.300 4.138 -24.139 1.00 86.44 160 GLN A CA 1
ATOM 1281 C C . GLN A 1 160 ? 23.192 5.461 -24.903 1.00 86.44 160 GLN A C 1
ATOM 1283 O O . GLN A 1 160 ? 23.643 5.551 -26.044 1.00 86.44 160 GLN A O 1
ATOM 1288 N N . SER A 1 161 ? 22.655 6.505 -24.271 1.00 86.31 161 SER A N 1
ATOM 1289 C CA . SER A 1 161 ? 22.507 7.833 -24.876 1.00 86.31 161 SER A CA 1
ATOM 1290 C C . SER A 1 161 ? 23.857 8.472 -25.198 1.00 86.31 161 SER A C 1
ATOM 1292 O O . SER A 1 161 ? 24.031 8.996 -26.297 1.00 86.31 161 SER A O 1
ATOM 1294 N N . ILE A 1 162 ? 24.832 8.391 -24.285 1.00 86.94 162 ILE A N 1
ATOM 1295 C CA . ILE A 1 162 ? 26.204 8.872 -24.515 1.00 86.94 162 ILE A CA 1
ATOM 1296 C C . ILE A 1 162 ? 26.846 8.104 -25.674 1.00 86.94 162 ILE A C 1
ATOM 1298 O O . ILE A 1 162 ? 27.454 8.714 -26.552 1.00 86.94 162 ILE A O 1
ATOM 1302 N N . THR A 1 163 ? 26.667 6.781 -25.719 1.00 82.31 163 THR A N 1
ATOM 1303 C CA . THR A 1 163 ? 27.185 5.931 -26.803 1.00 82.31 163 THR A CA 1
ATOM 1304 C C . THR A 1 163 ? 26.597 6.328 -28.156 1.00 82.31 163 THR A C 1
ATOM 1306 O O . THR A 1 163 ? 27.337 6.544 -29.117 1.00 82.31 163 THR A O 1
ATOM 1309 N N . ILE A 1 164 ? 25.271 6.476 -28.230 1.00 84.62 164 ILE A N 1
ATOM 1310 C CA . ILE A 1 164 ? 24.567 6.924 -29.434 1.00 84.62 164 ILE A CA 1
ATOM 1311 C C . ILE A 1 164 ? 25.095 8.299 -29.854 1.00 84.62 164 ILE A C 1
ATOM 1313 O O . ILE A 1 164 ? 25.553 8.452 -30.985 1.00 84.62 164 ILE A O 1
ATOM 1317 N N . LEU A 1 165 ? 25.116 9.278 -28.945 1.00 87.00 165 LEU A N 1
ATOM 1318 C CA . LEU A 1 165 ? 25.606 10.627 -29.232 1.00 87.00 165 LEU A CA 1
ATOM 1319 C C . LEU A 1 165 ? 27.060 10.624 -29.727 1.00 87.00 165 LEU A C 1
ATOM 1321 O O . LEU A 1 165 ? 27.387 11.361 -30.659 1.00 87.00 165 LEU A O 1
ATOM 1325 N N . GLY A 1 166 ? 27.918 9.773 -29.161 1.00 85.00 166 GLY A N 1
ATOM 1326 C CA . GLY A 1 166 ? 29.299 9.583 -29.605 1.00 85.00 166 GLY A CA 1
ATOM 1327 C C . GLY A 1 166 ? 29.391 9.077 -31.045 1.00 85.00 166 GLY A C 1
ATOM 1328 O O . GLY A 1 166 ? 30.102 9.669 -31.859 1.00 85.00 166 GLY A O 1
ATOM 1329 N N . ILE A 1 167 ? 28.621 8.041 -31.393 1.00 85.00 167 ILE A N 1
ATOM 1330 C CA . ILE A 1 167 ? 28.546 7.515 -32.765 1.00 85.00 167 ILE A CA 1
ATOM 1331 C C . ILE A 1 167 ? 28.040 8.598 -33.727 1.00 85.00 167 ILE A C 1
ATOM 1333 O O . ILE A 1 167 ? 28.662 8.844 -34.760 1.00 85.00 167 ILE A O 1
ATOM 1337 N N . PHE A 1 168 ? 26.946 9.283 -33.384 1.00 82.19 168 PHE A N 1
ATOM 1338 C CA . PHE A 1 168 ? 26.398 10.369 -34.201 1.00 82.19 168 PHE A CA 1
ATOM 1339 C C . PHE A 1 168 ? 27.418 11.494 -34.420 1.00 82.19 168 PHE A C 1
ATOM 1341 O O . PHE A 1 168 ? 27.592 11.955 -35.547 1.00 82.19 168 PHE A O 1
ATOM 1348 N N . SER A 1 169 ? 28.136 11.894 -33.370 1.00 87.94 169 SER A N 1
ATOM 1349 C CA . SER A 1 169 ? 29.153 12.948 -33.442 1.00 87.94 169 SER A CA 1
ATOM 1350 C C . SER A 1 169 ? 30.305 12.561 -34.368 1.00 87.94 169 SER A C 1
ATOM 1352 O O . SER A 1 169 ? 30.693 13.353 -35.225 1.00 87.94 169 SER A O 1
ATOM 1354 N N . ALA A 1 170 ? 30.819 11.333 -34.252 1.00 84.88 170 ALA A N 1
ATOM 1355 C CA . ALA A 1 170 ? 31.890 10.836 -35.116 1.00 84.88 170 ALA A CA 1
ATOM 1356 C C . ALA A 1 170 ? 31.483 10.852 -36.597 1.00 84.88 170 ALA A C 1
ATOM 1358 O O . ALA A 1 170 ? 32.254 11.275 -37.460 1.00 84.88 170 ALA A O 1
ATOM 1359 N N . VAL A 1 171 ? 30.248 10.442 -36.887 1.00 83.06 171 VAL A N 1
ATOM 1360 C CA . VAL A 1 171 ? 29.718 10.415 -38.250 1.00 83.06 171 VAL A CA 1
ATOM 1361 C C . VAL A 1 171 ? 29.532 11.828 -38.817 1.00 83.06 171 VAL A C 1
ATOM 1363 O O . VAL A 1 171 ? 29.929 12.081 -39.955 1.00 83.06 171 VAL A O 1
ATOM 1366 N N . VAL A 1 172 ? 29.002 12.772 -38.030 1.00 83.06 172 VAL A N 1
ATOM 1367 C CA . VAL A 1 172 ? 28.857 14.183 -38.441 1.00 83.06 172 VAL A CA 1
ATOM 1368 C C . VAL A 1 172 ? 30.219 14.835 -38.689 1.00 83.06 172 VAL A C 1
ATOM 1370 O O . VAL A 1 172 ? 30.399 15.483 -39.719 1.00 83.06 172 VAL A O 1
ATOM 1373 N N . ILE A 1 173 ? 31.199 14.629 -37.803 1.00 86.69 173 ILE A N 1
ATOM 1374 C CA . ILE A 1 173 ? 32.565 15.155 -37.972 1.00 86.69 173 ILE A CA 1
ATOM 1375 C C . ILE A 1 173 ? 33.210 14.583 -39.239 1.00 86.69 173 ILE A C 1
ATOM 1377 O O . ILE A 1 173 ? 33.780 15.336 -40.031 1.00 86.69 173 ILE A O 1
ATOM 1381 N N . GLY A 1 174 ? 33.090 13.270 -39.466 1.00 84.75 174 GLY A N 1
ATOM 1382 C CA . GLY A 1 174 ? 33.583 12.624 -40.685 1.00 84.75 174 GLY A CA 1
ATOM 1383 C C . GLY A 1 174 ? 32.957 13.217 -41.949 1.00 84.75 174 GLY A C 1
ATOM 1384 O O . GLY A 1 174 ? 33.665 13.505 -42.913 1.00 84.75 174 GLY A O 1
ATOM 1385 N N . PHE A 1 175 ? 31.649 13.484 -41.921 1.00 82.44 175 PHE A N 1
ATOM 1386 C CA . PHE A 1 175 ? 30.936 14.116 -43.030 1.00 82.44 175 PHE A CA 1
ATOM 1387 C C . PHE A 1 175 ? 31.381 15.566 -43.277 1.00 82.44 175 PHE A C 1
ATOM 1389 O O . PHE A 1 175 ? 31.680 15.925 -44.415 1.00 82.44 175 PHE A O 1
ATOM 1396 N N . MET A 1 176 ? 31.492 16.390 -42.230 1.00 83.00 176 MET A N 1
ATOM 1397 C CA . MET A 1 176 ? 31.982 17.773 -42.346 1.00 83.00 176 MET A CA 1
ATOM 1398 C C . MET A 1 176 ? 33.419 17.828 -42.880 1.00 83.00 176 MET A C 1
ATOM 1400 O O . MET A 1 176 ? 33.734 18.669 -43.723 1.00 83.00 176 MET A O 1
ATOM 1404 N N . SER A 1 177 ? 34.277 16.906 -42.435 1.00 84.25 177 SER A N 1
ATOM 1405 C CA . SER A 1 177 ? 35.644 16.760 -42.943 1.00 84.25 177 SER A CA 1
ATOM 1406 C C . SER A 1 177 ? 35.654 16.400 -44.433 1.00 84.25 177 SER A C 1
ATOM 1408 O O . SER A 1 177 ? 36.316 17.067 -45.229 1.00 84.25 177 SER A O 1
ATOM 1410 N N . GLY A 1 178 ? 34.840 15.417 -44.836 1.00 82.00 178 GLY A N 1
ATOM 1411 C CA . GLY A 1 178 ? 34.683 15.025 -46.238 1.00 82.00 178 GLY A CA 1
ATOM 1412 C C . GLY A 1 178 ? 34.180 16.165 -47.132 1.00 82.00 178 GLY A C 1
ATOM 1413 O O . GLY A 1 178 ? 34.740 16.396 -48.202 1.00 82.00 178 GLY A O 1
ATOM 1414 N N . LEU A 1 179 ? 33.181 16.932 -46.677 1.00 81.00 179 LEU A N 1
ATOM 1415 C CA . LEU A 1 179 ? 32.682 18.116 -47.389 1.00 81.00 179 LEU A CA 1
ATOM 1416 C C . LEU A 1 179 ? 33.746 19.212 -47.537 1.00 81.00 179 LEU A C 1
ATOM 1418 O O . LEU A 1 179 ? 33.837 19.846 -48.591 1.00 81.00 179 LEU A O 1
ATOM 1422 N N . SER A 1 180 ? 34.559 19.435 -46.503 1.00 84.88 180 SER A N 1
ATOM 1423 C CA . SER A 1 180 ? 35.653 20.411 -46.541 1.00 84.88 180 SER A CA 1
ATOM 1424 C C . SER A 1 180 ? 36.731 20.009 -47.552 1.00 84.88 180 SER A C 1
ATOM 1426 O O . SER A 1 180 ? 37.096 20.806 -48.419 1.00 84.88 180 SER A O 1
ATOM 1428 N N . MET A 1 181 ? 37.172 18.744 -47.520 1.00 83.25 181 MET A N 1
ATOM 1429 C CA . MET A 1 181 ? 38.117 18.196 -48.503 1.00 83.25 181 MET A CA 1
ATOM 1430 C C . MET A 1 181 ? 37.569 18.284 -49.930 1.00 83.25 181 MET A C 1
ATOM 1432 O O . MET A 1 181 ? 38.303 18.649 -50.848 1.00 83.25 181 MET A O 1
ATOM 1436 N N . PHE A 1 182 ? 36.276 18.001 -50.115 1.00 81.56 182 PHE A N 1
ATOM 1437 C CA . PHE A 1 182 ? 35.618 18.159 -51.408 1.00 81.56 182 PHE A CA 1
ATOM 1438 C C . PHE A 1 182 ? 35.639 19.611 -51.889 1.00 81.56 182 PHE A C 1
ATOM 1440 O O . PHE A 1 182 ? 36.043 19.871 -53.019 1.00 81.56 182 PHE A O 1
ATOM 1447 N N . THR A 1 183 ? 35.254 20.559 -51.034 1.00 82.94 183 THR A N 1
ATOM 1448 C CA . THR A 1 183 ? 35.231 21.990 -51.378 1.00 82.94 183 THR A CA 1
ATOM 1449 C C . THR A 1 183 ? 36.626 22.483 -51.772 1.00 82.94 183 THR A C 1
ATOM 1451 O O . THR A 1 183 ? 36.780 23.203 -52.758 1.00 82.94 183 THR A O 1
ATOM 1454 N N . ALA A 1 184 ? 37.663 22.044 -51.052 1.00 83.69 184 ALA A N 1
ATOM 1455 C CA . ALA A 1 184 ? 39.050 22.360 -51.375 1.00 83.69 184 ALA A CA 1
ATOM 1456 C C . ALA A 1 184 ? 39.489 21.778 -52.732 1.00 83.69 184 ALA A C 1
ATOM 1458 O O . ALA A 1 184 ? 40.099 22.492 -53.527 1.00 83.69 184 ALA A O 1
ATOM 1459 N N . GLY A 1 185 ? 39.148 20.516 -53.020 1.00 80.94 185 GLY A N 1
ATOM 1460 C CA . GLY A 1 185 ? 39.426 19.883 -54.314 1.00 80.94 185 GLY A CA 1
ATOM 1461 C C . GLY A 1 185 ? 38.673 20.543 -55.472 1.00 80.94 185 GLY A C 1
ATOM 1462 O O . GLY A 1 185 ? 39.242 20.755 -56.539 1.00 80.94 185 GLY A O 1
ATOM 1463 N N . PHE A 1 186 ? 37.421 20.945 -55.248 1.00 79.06 186 PHE A N 1
ATOM 1464 C CA . PHE A 1 186 ? 36.610 21.643 -56.242 1.00 79.06 186 PHE A CA 1
ATOM 1465 C C . PHE A 1 186 ? 37.187 23.018 -56.606 1.00 79.06 186 PHE A C 1
ATOM 1467 O O . PHE A 1 186 ? 37.266 23.359 -57.784 1.00 79.06 186 PHE A O 1
ATOM 1474 N N . ASN A 1 187 ? 37.668 23.784 -55.622 1.00 81.31 187 ASN A N 1
ATOM 1475 C CA . ASN A 1 187 ? 38.262 25.104 -55.863 1.00 81.31 187 ASN A CA 1
ATOM 1476 C C . ASN A 1 187 ? 39.520 25.050 -56.753 1.00 81.31 187 ASN A C 1
ATOM 1478 O O . ASN A 1 187 ? 39.771 25.988 -57.510 1.00 81.31 187 ASN A O 1
ATOM 1482 N N . GLN A 1 188 ? 40.272 23.943 -56.723 1.00 80.44 188 GLN A N 1
ATOM 1483 C CA . GLN A 1 188 ? 41.440 23.729 -57.592 1.00 80.44 188 GLN A CA 1
ATOM 1484 C C . GLN A 1 188 ? 41.068 23.506 -59.067 1.00 80.44 188 GLN A C 1
ATOM 1486 O O . GLN A 1 188 ? 41.918 23.642 -59.941 1.00 80.44 188 GLN A O 1
ATOM 1491 N N . LEU A 1 189 ? 39.807 23.179 -59.366 1.00 75.81 189 LEU A N 1
ATOM 1492 C CA . LEU A 1 189 ? 39.330 22.932 -60.730 1.00 75.81 189 LEU A CA 1
ATOM 1493 C C . LEU A 1 189 ? 38.813 24.198 -61.431 1.00 75.81 189 LEU A C 1
ATOM 1495 O O . LEU A 1 189 ? 38.427 24.121 -62.596 1.00 75.81 189 LEU A O 1
ATOM 1499 N N . SER A 1 190 ? 38.805 25.352 -60.753 1.00 62.00 190 SER A N 1
ATOM 1500 C CA . SER A 1 190 ? 38.226 26.605 -61.266 1.00 62.00 190 SER A CA 1
ATOM 1501 C C . SER A 1 190 ? 38.919 27.179 -62.514 1.00 62.00 190 SER A C 1
ATOM 1503 O O . SER A 1 190 ? 38.311 27.980 -63.219 1.00 62.00 190 SER A O 1
ATOM 1505 N N . GLU A 1 191 ? 40.132 26.724 -62.848 1.00 63.66 191 GLU A N 1
ATOM 1506 C CA . GLU A 1 191 ? 40.877 27.125 -64.057 1.00 63.66 191 GLU A CA 1
ATOM 1507 C C . GLU A 1 191 ? 40.757 26.122 -65.229 1.00 63.66 191 GLU A C 1
ATOM 1509 O O . GLU A 1 191 ? 41.425 26.261 -66.254 1.00 63.66 191 GLU A O 1
ATOM 1514 N N . VAL A 1 192 ? 39.910 25.092 -65.108 1.00 70.00 192 VAL A N 1
ATOM 1515 C CA . VAL A 1 192 ? 39.831 23.967 -66.058 1.00 70.00 192 VAL A CA 1
ATOM 1516 C C . VAL A 1 192 ? 38.571 24.046 -66.939 1.00 70.00 192 VAL A C 1
ATOM 1518 O O . VAL A 1 192 ? 37.567 24.656 -66.587 1.00 70.00 192 VAL A O 1
ATOM 1521 N N . ASN A 1 193 ? 38.603 23.405 -68.115 1.00 76.94 193 ASN A N 1
ATOM 1522 C CA . ASN A 1 193 ? 37.464 23.294 -69.033 1.00 76.94 193 ASN A CA 1
ATOM 1523 C C . ASN A 1 193 ? 36.176 22.817 -68.318 1.00 76.94 193 ASN A C 1
ATOM 1525 O O . ASN A 1 193 ? 36.195 21.815 -67.598 1.00 76.94 193 ASN A O 1
ATOM 1529 N N . VAL A 1 194 ? 35.048 23.484 -68.598 1.00 79.12 194 VAL A N 1
ATOM 1530 C CA . VAL A 1 194 ? 33.697 23.212 -68.064 1.00 79.12 194 VAL A CA 1
ATOM 1531 C C . VAL A 1 194 ? 33.318 21.726 -68.126 1.00 79.12 194 VAL A C 1
ATOM 1533 O O . VAL A 1 194 ? 32.660 21.222 -67.214 1.00 79.12 194 VAL A O 1
ATOM 1536 N N . TYR A 1 195 ? 33.771 20.987 -69.145 1.00 78.25 195 TYR A N 1
ATOM 1537 C CA . TYR A 1 195 ? 33.530 19.541 -69.250 1.00 78.25 195 TYR A CA 1
ATOM 1538 C C . TYR A 1 195 ? 34.176 18.732 -68.117 1.00 78.25 195 TYR A C 1
ATOM 1540 O O . TYR A 1 195 ? 33.548 17.820 -67.583 1.00 78.25 195 TYR A O 1
ATOM 1548 N N . ILE A 1 196 ? 35.407 19.070 -67.725 1.00 78.19 196 ILE A N 1
ATOM 1549 C CA . ILE A 1 196 ? 36.142 18.379 -66.653 1.00 78.19 196 ILE A CA 1
ATOM 1550 C C . ILE A 1 196 ? 35.518 18.714 -65.298 1.00 78.19 196 ILE A C 1
ATOM 1552 O O . ILE A 1 196 ? 35.309 17.814 -64.486 1.00 78.19 196 ILE A O 1
ATOM 1556 N N . ILE A 1 197 ? 35.145 19.981 -65.091 1.00 81.06 197 ILE A N 1
ATOM 1557 C CA . ILE A 1 197 ? 34.436 20.428 -63.885 1.00 81.06 197 ILE A CA 1
ATOM 1558 C C . ILE A 1 197 ? 33.105 19.681 -63.746 1.00 81.06 197 ILE A C 1
ATOM 1560 O O . ILE A 1 197 ? 32.805 19.141 -62.685 1.00 81.06 197 ILE A O 1
ATOM 1564 N N . THR A 1 198 ? 32.319 19.591 -64.823 1.00 82.00 198 THR A N 1
ATOM 1565 C CA . THR A 1 198 ? 31.019 18.899 -64.804 1.00 82.00 198 THR A CA 1
ATOM 1566 C C . THR A 1 198 ? 31.187 17.401 -64.544 1.00 82.00 198 THR A C 1
ATOM 1568 O O . THR A 1 198 ? 30.464 16.836 -63.727 1.00 82.00 198 THR A O 1
ATOM 1571 N N . PHE A 1 199 ? 32.167 16.757 -65.182 1.00 82.88 199 PHE A N 1
ATOM 1572 C CA . PHE A 1 199 ? 32.464 15.339 -64.969 1.00 82.88 199 PHE A CA 1
ATOM 1573 C C . PHE A 1 199 ? 32.861 15.044 -63.515 1.00 82.88 199 PHE A C 1
ATOM 1575 O O . PHE A 1 199 ? 32.306 14.139 -62.890 1.00 82.88 199 PHE A O 1
ATOM 1582 N N . TYR A 1 200 ? 33.768 15.846 -62.951 1.00 82.06 200 TYR A N 1
ATOM 1583 C CA . TYR A 1 200 ? 34.180 15.733 -61.552 1.00 82.06 200 TYR A CA 1
ATOM 1584 C C . TYR A 1 200 ? 33.000 15.948 -60.593 1.00 82.06 200 TYR A C 1
ATOM 1586 O O . TYR A 1 200 ? 32.778 15.132 -59.700 1.00 82.06 200 TYR A O 1
ATOM 1594 N N . SER A 1 201 ? 32.189 16.986 -60.818 1.00 82.44 201 SER A N 1
ATOM 1595 C CA . SER A 1 201 ? 31.009 17.290 -59.997 1.00 82.44 201 SER A CA 1
ATOM 1596 C C . SER A 1 201 ? 29.979 16.165 -59.975 1.00 82.44 201 SER A C 1
ATOM 1598 O O . SER A 1 201 ? 29.393 15.909 -58.928 1.00 82.44 201 SER A O 1
ATOM 1600 N N . VAL A 1 202 ? 29.753 15.469 -61.094 1.00 86.50 202 VAL A N 1
ATOM 1601 C CA . VAL A 1 202 ? 28.783 14.361 -61.140 1.00 86.50 202 VAL A CA 1
ATOM 1602 C C . VAL A 1 202 ? 29.305 13.132 -60.395 1.00 86.50 202 VAL A C 1
ATOM 1604 O O . VAL A 1 202 ? 28.547 12.505 -59.652 1.00 86.50 202 VAL A O 1
ATOM 1607 N N . ILE A 1 203 ? 30.597 12.809 -60.530 1.00 83.75 203 ILE A N 1
ATOM 1608 C CA . ILE A 1 203 ? 31.215 11.708 -59.773 1.00 83.75 203 ILE A CA 1
ATOM 1609 C C . ILE A 1 203 ? 31.144 11.997 -58.277 1.00 83.75 203 ILE A C 1
ATOM 1611 O O . ILE A 1 203 ? 30.650 11.168 -57.512 1.00 83.75 203 ILE A O 1
ATOM 1615 N N . VAL A 1 204 ? 31.590 13.180 -57.851 1.00 83.19 204 VAL A N 1
ATOM 1616 C CA . VAL A 1 204 ? 31.600 13.497 -56.422 1.00 83.19 204 VAL A CA 1
ATOM 1617 C C . VAL A 1 204 ? 30.188 13.685 -55.874 1.00 83.19 204 VAL A C 1
ATOM 1619 O O . VAL A 1 204 ? 29.901 13.207 -54.782 1.00 83.19 204 VAL A O 1
ATOM 1622 N N . GLY A 1 205 ? 29.273 14.288 -56.634 1.00 84.06 205 GLY A N 1
ATOM 1623 C CA . GLY A 1 205 ? 27.861 14.383 -56.262 1.00 84.06 205 GLY A CA 1
ATOM 1624 C C . GLY A 1 205 ? 27.214 13.012 -56.046 1.00 84.06 205 GLY A C 1
ATOM 1625 O O . GLY A 1 205 ? 26.415 12.857 -55.125 1.00 84.06 205 GLY A O 1
ATOM 1626 N N . THR A 1 206 ? 27.613 12.002 -56.826 1.00 86.31 206 THR A N 1
ATOM 1627 C CA . THR A 1 206 ? 27.164 10.614 -56.631 1.00 86.31 206 THR A CA 1
ATOM 1628 C C . THR A 1 206 ? 27.713 10.025 -55.333 1.00 86.31 206 THR A C 1
ATOM 1630 O O . THR A 1 206 ? 26.943 9.530 -54.515 1.00 86.31 206 THR A O 1
ATOM 1633 N N . ILE A 1 207 ? 29.018 10.174 -55.083 1.00 84.88 207 ILE A N 1
ATOM 1634 C CA . ILE A 1 207 ? 29.657 9.713 -53.838 1.00 84.88 207 ILE A CA 1
ATOM 1635 C C . ILE A 1 207 ? 29.030 10.393 -52.609 1.00 84.88 207 ILE A C 1
ATOM 1637 O O . ILE A 1 207 ? 28.746 9.735 -51.609 1.00 84.88 207 ILE A O 1
ATOM 1641 N N . LEU A 1 208 ? 28.780 11.705 -52.671 1.00 81.81 208 LEU A N 1
ATOM 1642 C CA . LEU A 1 208 ? 28.143 12.456 -51.586 1.00 81.81 208 LEU A CA 1
ATOM 1643 C C . LEU A 1 208 ? 26.706 11.995 -51.336 1.00 81.81 208 LEU A C 1
ATOM 1645 O O . LEU A 1 208 ? 26.310 11.853 -50.179 1.00 81.81 208 LEU A O 1
ATOM 1649 N N . PHE A 1 209 ? 25.934 11.739 -52.395 1.00 86.06 209 PHE A N 1
ATOM 1650 C CA . PHE A 1 209 ? 24.581 11.203 -52.270 1.00 86.06 209 PHE A CA 1
ATOM 1651 C C . PHE A 1 209 ? 24.577 9.827 -51.592 1.00 86.06 209 PHE A C 1
ATOM 1653 O O . PHE A 1 209 ? 23.774 9.607 -50.686 1.00 86.06 209 PHE A O 1
ATOM 1660 N N . ASP A 1 210 ? 25.503 8.937 -51.955 1.00 85.81 210 ASP A N 1
ATOM 1661 C CA . ASP A 1 210 ? 25.626 7.612 -51.335 1.00 85.81 210 ASP A CA 1
ATOM 1662 C C . ASP A 1 210 ? 25.994 7.692 -49.855 1.00 85.81 210 ASP A C 1
ATOM 1664 O O . ASP A 1 210 ? 25.393 7.005 -49.026 1.00 85.81 210 ASP A O 1
ATOM 1668 N N . ILE A 1 211 ? 26.937 8.569 -49.498 1.00 83.00 211 ILE A N 1
ATOM 1669 C CA . ILE A 1 211 ? 27.325 8.799 -48.101 1.00 83.00 211 ILE A CA 1
ATOM 1670 C C . ILE A 1 211 ? 26.139 9.352 -47.298 1.00 83.00 211 ILE A C 1
ATOM 1672 O O . ILE A 1 211 ? 25.871 8.870 -46.197 1.00 83.00 211 ILE A O 1
ATOM 1676 N N . LEU A 1 212 ? 25.393 10.318 -47.842 1.00 83.06 212 LEU A N 1
ATOM 1677 C CA . LEU A 1 212 ? 24.199 10.876 -47.195 1.00 83.06 212 LEU A CA 1
ATOM 1678 C C . LEU A 1 212 ? 23.078 9.845 -47.049 1.00 83.06 212 LEU A C 1
ATOM 1680 O O . LEU A 1 212 ? 22.431 9.774 -46.003 1.00 83.06 212 LEU A O 1
ATOM 1684 N N . PHE A 1 213 ? 22.849 9.022 -48.070 1.00 85.44 213 PHE A N 1
ATOM 1685 C CA . PHE A 1 213 ? 21.857 7.956 -48.010 1.00 85.44 213 PHE A CA 1
ATOM 1686 C C . PHE A 1 213 ? 22.237 6.900 -46.964 1.00 85.44 213 PHE A C 1
ATOM 1688 O O . PHE A 1 213 ? 21.395 6.515 -46.150 1.00 85.44 213 PHE A O 1
ATOM 1695 N N . MET A 1 214 ? 23.507 6.486 -46.921 1.00 82.12 214 MET A N 1
ATOM 1696 C CA . MET A 1 214 ? 24.032 5.576 -45.897 1.00 82.12 214 MET A CA 1
ATOM 1697 C C . MET A 1 214 ? 23.917 6.169 -44.492 1.00 82.12 214 MET A C 1
ATOM 1699 O O . MET A 1 214 ? 23.560 5.446 -43.561 1.00 82.12 214 MET A O 1
ATOM 1703 N N . LEU A 1 215 ? 24.147 7.477 -44.339 1.00 80.56 215 LEU A N 1
ATOM 1704 C CA . LEU A 1 215 ? 23.950 8.193 -43.082 1.00 80.56 215 LEU A CA 1
ATOM 1705 C C . LEU A 1 215 ? 22.493 8.118 -42.626 1.00 80.56 215 LEU A C 1
ATOM 1707 O O . LEU A 1 215 ? 22.216 7.623 -41.539 1.00 80.56 215 LEU A O 1
ATOM 1711 N N . ILE A 1 216 ? 21.550 8.548 -43.463 1.00 82.00 216 ILE A N 1
ATOM 1712 C CA . ILE A 1 216 ? 20.116 8.526 -43.138 1.00 82.00 216 ILE A CA 1
ATOM 1713 C C . ILE A 1 216 ? 19.647 7.094 -42.843 1.00 82.00 216 ILE A C 1
ATOM 1715 O O . ILE A 1 216 ? 18.889 6.875 -41.898 1.00 82.00 216 ILE A O 1
ATOM 1719 N N . PHE A 1 217 ? 20.130 6.106 -43.600 1.00 83.19 217 PHE A N 1
ATOM 1720 C CA . PHE A 1 217 ? 19.838 4.694 -43.362 1.00 83.19 217 PHE A CA 1
ATOM 1721 C C . PHE A 1 217 ? 20.369 4.208 -42.006 1.00 83.19 217 PHE A C 1
ATOM 1723 O O . PHE A 1 217 ? 19.662 3.509 -41.279 1.00 8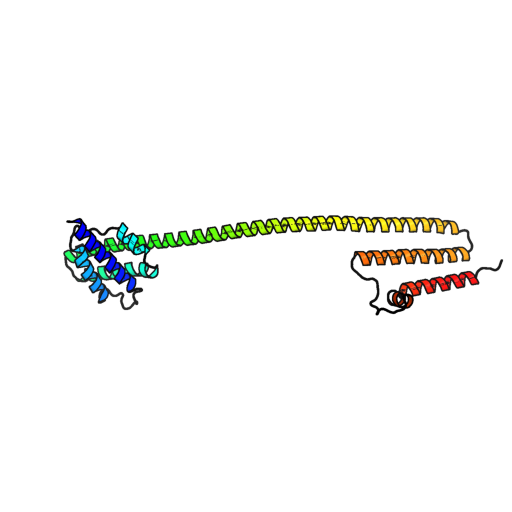3.19 217 PHE A O 1
ATOM 1730 N N . PHE A 1 218 ? 21.593 4.590 -41.643 1.00 79.06 218 PHE A N 1
ATOM 1731 C CA . PHE A 1 218 ? 22.201 4.247 -40.361 1.00 79.06 218 PHE A CA 1
ATOM 1732 C C . PHE A 1 218 ? 21.464 4.894 -39.182 1.00 79.06 218 PHE A C 1
ATOM 1734 O O . PHE A 1 218 ? 21.148 4.206 -38.212 1.00 79.06 218 PHE A O 1
ATOM 1741 N N . ILE A 1 219 ? 21.115 6.178 -39.303 1.00 75.88 219 ILE A N 1
ATOM 1742 C CA . ILE A 1 219 ? 20.313 6.916 -38.318 1.00 75.88 219 ILE A CA 1
ATOM 1743 C C . ILE A 1 219 ? 18.968 6.227 -38.121 1.00 75.88 219 ILE A C 1
ATOM 1745 O O . ILE A 1 219 ? 18.608 5.898 -36.996 1.00 75.88 219 ILE A O 1
ATOM 1749 N N . ALA A 1 220 ? 18.253 5.937 -39.208 1.00 78.81 220 ALA A N 1
ATOM 1750 C CA . ALA A 1 220 ? 16.966 5.264 -39.132 1.00 78.81 220 ALA A CA 1
ATOM 1751 C C . ALA A 1 220 ? 17.079 3.887 -38.463 1.00 78.81 220 ALA A C 1
ATOM 1753 O O . ALA A 1 220 ? 16.281 3.565 -37.583 1.00 78.81 220 ALA A O 1
ATOM 1754 N N . LYS A 1 221 ? 18.123 3.116 -38.800 1.00 80.31 221 LYS A N 1
ATOM 1755 C CA . LYS A 1 221 ? 18.384 1.804 -38.198 1.00 80.31 221 LYS A CA 1
ATOM 1756 C C . LYS A 1 221 ? 18.671 1.888 -36.695 1.00 80.31 221 LYS A C 1
ATOM 1758 O O . LYS A 1 221 ? 18.183 1.032 -35.963 1.00 80.31 221 LYS A O 1
ATOM 1763 N N . ILE A 1 222 ? 19.416 2.894 -36.231 1.00 73.38 222 ILE A N 1
ATOM 1764 C CA . ILE A 1 222 ? 19.644 3.129 -34.792 1.00 73.38 222 ILE A CA 1
ATOM 1765 C C . ILE A 1 222 ? 18.369 3.625 -34.099 1.00 73.38 222 ILE A C 1
ATOM 1767 O O . ILE A 1 222 ? 18.083 3.208 -32.982 1.00 73.38 222 ILE A O 1
ATOM 1771 N N . SER A 1 223 ? 17.572 4.462 -34.762 1.00 69.50 223 SER A N 1
ATOM 1772 C CA . SER A 1 223 ? 16.303 4.979 -34.235 1.00 69.50 223 SER A CA 1
ATOM 1773 C C . SER A 1 223 ? 15.143 3.975 -34.299 1.00 69.50 223 SER A C 1
ATOM 1775 O O . SER A 1 223 ? 14.030 4.321 -33.917 1.00 69.50 223 SER A O 1
ATOM 1777 N N . GLY A 1 224 ? 15.363 2.751 -34.794 1.00 73.12 224 GLY A N 1
ATOM 1778 C CA . GLY A 1 224 ? 14.325 1.720 -34.912 1.00 73.12 224 GLY A CA 1
ATOM 1779 C C . GLY A 1 224 ? 13.293 1.971 -36.020 1.00 73.12 224 GLY A C 1
ATOM 1780 O O . GLY A 1 224 ? 12.285 1.272 -36.088 1.00 73.12 224 GLY A O 1
ATOM 1781 N N . HIS A 1 225 ? 13.539 2.936 -36.906 1.00 73.25 225 HIS A N 1
ATOM 1782 C CA . HIS A 1 225 ? 12.682 3.247 -38.046 1.00 73.25 225 HIS A CA 1
ATOM 1783 C C . HIS A 1 225 ? 13.257 2.659 -39.342 1.00 73.25 225 HIS A C 1
ATOM 1785 O O . HIS A 1 225 ? 14.466 2.634 -39.564 1.00 73.25 225 HIS A O 1
ATOM 1791 N N . SER A 1 226 ? 12.396 2.204 -40.254 1.00 76.25 226 SER A N 1
ATOM 1792 C CA . SER A 1 226 ? 12.828 1.740 -41.575 1.00 76.25 226 SER A CA 1
ATOM 1793 C C . SER A 1 226 ? 12.653 2.832 -42.630 1.00 76.25 226 SER A C 1
ATOM 1795 O O . SER A 1 226 ? 11.539 3.277 -42.884 1.00 76.25 226 SER A O 1
ATOM 1797 N N . VAL A 1 227 ? 13.739 3.202 -43.312 1.00 76.75 227 VAL A N 1
ATOM 1798 C CA . VAL A 1 227 ? 13.701 4.055 -44.525 1.00 76.75 227 VAL A CA 1
ATOM 1799 C C . VAL A 1 227 ? 13.255 3.255 -45.760 1.00 76.75 227 VAL A C 1
ATOM 1801 O O . VAL A 1 227 ? 12.881 3.822 -46.784 1.00 76.75 227 VAL A O 1
ATOM 1804 N N . ALA A 1 228 ? 13.279 1.922 -45.675 1.00 78.00 228 ALA A N 1
ATOM 1805 C CA . ALA A 1 228 ? 12.839 1.035 -46.743 1.00 78.00 228 ALA A CA 1
ATOM 1806 C C . ALA A 1 228 ? 11.317 1.073 -46.912 1.00 78.00 228 ALA A C 1
ATOM 1808 O O . ALA A 1 228 ? 10.571 0.966 -45.940 1.00 78.00 228 ALA A O 1
ATOM 1809 N N . ARG A 1 229 ? 10.856 1.124 -48.164 1.00 76.81 229 ARG A N 1
ATOM 1810 C CA . ARG A 1 229 ? 9.446 0.894 -48.483 1.00 76.81 229 ARG A CA 1
ATOM 1811 C C . ARG A 1 229 ? 9.093 -0.579 -48.267 1.00 76.81 229 ARG A C 1
ATOM 1813 O O . ARG A 1 229 ? 9.854 -1.460 -48.675 1.00 76.81 229 ARG A O 1
ATOM 1820 N N . GLU A 1 230 ? 7.927 -0.847 -47.684 1.00 71.94 230 GLU A N 1
ATOM 1821 C CA . GLU A 1 230 ? 7.407 -2.211 -47.579 1.00 71.94 230 GLU A CA 1
ATOM 1822 C C . GLU A 1 230 ? 7.250 -2.825 -48.977 1.00 71.94 230 GLU A C 1
ATOM 1824 O O . GLU A 1 230 ? 6.532 -2.312 -49.839 1.00 71.94 230 GLU A O 1
ATOM 1829 N N . ALA A 1 231 ? 7.968 -3.919 -49.222 1.00 72.62 231 ALA A N 1
ATOM 1830 C CA . ALA A 1 231 ? 7.979 -4.607 -50.503 1.00 72.62 231 ALA A CA 1
ATOM 1831 C C . ALA A 1 231 ? 8.101 -6.117 -50.285 1.00 72.62 231 ALA A C 1
ATOM 1833 O O . ALA A 1 231 ? 8.953 -6.570 -49.517 1.00 72.62 231 ALA A O 1
ATOM 1834 N N . LYS A 1 232 ? 7.272 -6.895 -50.998 1.00 71.25 232 LYS A N 1
ATOM 1835 C CA . LYS A 1 232 ? 7.365 -8.363 -51.017 1.00 71.25 232 LYS A CA 1
ATOM 1836 C C . LYS A 1 232 ? 8.749 -8.801 -51.484 1.00 71.25 232 LYS A C 1
ATOM 1838 O O . LYS A 1 232 ? 9.263 -8.277 -52.477 1.00 71.25 232 LYS A O 1
ATOM 1843 N N . GLU A 1 233 ? 9.307 -9.786 -50.790 1.00 67.19 233 GLU A N 1
ATOM 1844 C CA . GLU A 1 233 ? 10.596 -10.361 -51.149 1.00 67.19 233 GLU A CA 1
ATOM 1845 C C . GLU A 1 233 ? 10.547 -10.989 -52.545 1.00 67.19 233 GLU A C 1
ATOM 1847 O O . GLU A 1 233 ? 9.587 -11.655 -52.935 1.00 67.19 233 GLU A O 1
ATOM 1852 N N . SER A 1 234 ? 11.590 -10.718 -53.322 1.00 74.75 234 SER A N 1
ATOM 1853 C CA . SER A 1 234 ? 11.796 -11.235 -54.671 1.00 74.75 234 SER A CA 1
ATOM 1854 C C . SER A 1 234 ? 13.034 -12.125 -54.667 1.00 74.75 234 SER A C 1
ATOM 1856 O O . SER A 1 234 ? 14.001 -11.821 -53.973 1.00 74.75 234 SER A O 1
ATOM 1858 N N . LYS A 1 235 ? 13.044 -13.174 -55.501 1.00 77.81 235 LYS A N 1
ATOM 1859 C CA . LYS A 1 235 ? 14.223 -14.035 -55.715 1.00 77.81 235 LYS A CA 1
ATOM 1860 C C . LYS A 1 235 ? 15.452 -13.274 -56.231 1.00 77.81 235 LYS A C 1
ATOM 1862 O O . LYS A 1 235 ? 16.570 -13.735 -56.042 1.00 77.81 235 LYS A O 1
ATOM 1867 N N . TRP A 1 236 ? 15.258 -12.132 -56.890 1.00 80.88 236 TRP A N 1
ATOM 1868 C CA . TRP A 1 236 ? 16.344 -11.330 -57.457 1.00 80.88 236 TRP A CA 1
ATOM 1869 C C . TRP A 1 236 ? 16.681 -10.167 -56.523 1.00 80.88 236 TRP A C 1
ATOM 1871 O O . TRP A 1 236 ? 15.826 -9.296 -56.323 1.00 80.88 236 TRP A O 1
ATOM 1881 N N . TRP A 1 237 ? 17.923 -10.101 -56.009 1.00 76.75 237 TRP A N 1
ATOM 1882 C CA . TRP A 1 237 ? 18.325 -9.028 -55.080 1.00 76.75 237 TRP A CA 1
ATOM 1883 C C . TRP A 1 237 ? 18.049 -7.655 -55.685 1.00 76.75 237 TRP A C 1
ATOM 1885 O O . TRP A 1 237 ? 17.570 -6.769 -54.990 1.00 76.75 237 TRP A O 1
ATOM 1895 N N . ILE A 1 238 ? 18.335 -7.463 -56.982 1.00 76.38 238 ILE A N 1
ATOM 1896 C CA . ILE A 1 238 ? 18.331 -6.128 -57.614 1.00 76.38 238 ILE A CA 1
ATOM 1897 C C . ILE A 1 238 ? 16.908 -5.583 -57.665 1.00 76.38 238 ILE A C 1
ATOM 1899 O O . ILE A 1 238 ? 16.655 -4.436 -57.307 1.00 76.38 238 ILE A O 1
ATOM 1903 N N . VAL A 1 239 ? 15.959 -6.447 -58.022 1.00 77.56 239 VAL A N 1
ATOM 1904 C CA . VAL A 1 239 ? 14.533 -6.117 -58.047 1.00 77.56 239 VAL A CA 1
ATOM 1905 C C . VAL A 1 239 ? 14.011 -5.854 -56.633 1.00 77.56 239 VAL A C 1
ATOM 1907 O O . VAL A 1 239 ? 13.173 -4.976 -56.442 1.00 77.56 239 VAL A O 1
ATOM 1910 N N . SER A 1 240 ? 14.513 -6.588 -55.637 1.00 77.75 240 SER A N 1
ATOM 1911 C CA . SER A 1 240 ? 14.160 -6.383 -54.229 1.00 77.75 240 SER A CA 1
ATOM 1912 C C . SER A 1 240 ? 14.638 -5.017 -53.716 1.00 77.75 240 SER A C 1
ATOM 1914 O O . SER A 1 240 ? 13.840 -4.232 -53.201 1.00 77.75 240 SER A O 1
ATOM 1916 N N . THR A 1 241 ? 15.912 -4.676 -53.931 1.00 80.50 241 THR A N 1
ATOM 1917 C CA . THR A 1 241 ? 16.503 -3.403 -53.487 1.00 80.50 241 THR A CA 1
ATOM 1918 C C . THR A 1 241 ? 15.916 -2.209 -54.238 1.00 80.50 241 THR A C 1
ATOM 1920 O O . THR A 1 241 ? 15.626 -1.189 -53.617 1.0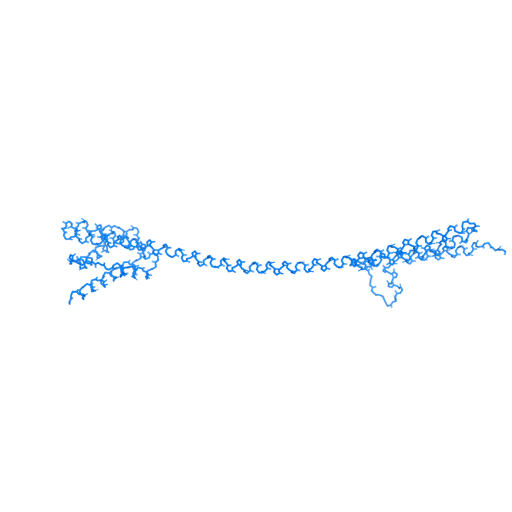0 80.50 241 THR A O 1
ATOM 1923 N N . TRP A 1 242 ? 15.644 -2.338 -55.541 1.00 79.88 242 TRP A N 1
ATOM 1924 C CA . TRP A 1 242 ? 14.999 -1.278 -56.323 1.00 79.88 242 TRP A CA 1
ATOM 1925 C C . TRP A 1 242 ? 13.577 -0.973 -55.840 1.00 79.88 242 TRP A C 1
ATOM 1927 O O . TRP A 1 242 ? 13.197 0.192 -55.736 1.00 79.88 242 TRP A O 1
ATOM 1937 N N . ARG A 1 243 ? 12.801 -1.997 -55.462 1.00 80.81 243 ARG A N 1
ATOM 1938 C CA . ARG A 1 243 ? 11.464 -1.796 -54.875 1.00 80.81 243 ARG A CA 1
ATOM 1939 C C . ARG A 1 243 ? 11.515 -1.118 -53.508 1.00 80.81 243 ARG A C 1
ATOM 1941 O O . ARG A 1 243 ? 10.623 -0.334 -53.195 1.00 80.81 243 ARG A O 1
ATOM 1948 N N . ARG A 1 244 ? 12.544 -1.412 -52.709 1.00 81.94 244 ARG A N 1
ATOM 1949 C CA . ARG A 1 244 ? 12.739 -0.822 -51.376 1.00 81.94 244 ARG A CA 1
ATOM 1950 C C . ARG A 1 244 ? 13.260 0.619 -51.442 1.00 81.94 244 ARG A C 1
ATOM 1952 O O . ARG A 1 244 ? 12.850 1.423 -50.610 1.00 81.94 244 ARG A O 1
ATOM 1959 N N . TYR A 1 245 ? 14.090 0.949 -52.438 1.00 86.50 245 TYR A N 1
ATOM 1960 C CA . TYR A 1 245 ? 14.755 2.254 -52.582 1.00 86.50 245 TYR A CA 1
ATOM 1961 C C . TYR A 1 245 ? 14.711 2.807 -54.021 1.00 86.50 245 TYR A C 1
ATOM 1963 O O . TYR A 1 245 ? 15.758 3.023 -54.638 1.00 86.50 245 TYR A O 1
ATOM 1971 N N . PRO A 1 246 ? 13.523 3.078 -54.590 1.00 86.81 246 PRO A N 1
ATOM 1972 C CA . PRO A 1 246 ? 13.402 3.500 -55.987 1.00 86.81 246 PRO A CA 1
ATOM 1973 C C . PRO A 1 246 ? 14.121 4.824 -56.287 1.00 86.81 246 PRO A C 1
ATOM 1975 O O . PRO A 1 246 ? 14.681 4.986 -57.370 1.00 86.81 246 PRO A O 1
ATOM 1978 N N . TYR A 1 247 ? 14.159 5.744 -55.318 1.00 85.50 247 TYR A N 1
ATOM 1979 C CA . TYR A 1 247 ? 14.787 7.060 -55.461 1.00 85.50 247 TYR A CA 1
ATOM 1980 C C . TYR A 1 247 ? 16.308 6.989 -55.647 1.00 85.50 247 TYR A C 1
ATOM 1982 O O . TYR A 1 247 ? 16.849 7.733 -56.458 1.00 85.50 247 TYR A O 1
ATOM 1990 N N . VAL A 1 248 ? 16.986 6.060 -54.960 1.00 88.69 248 VAL A N 1
ATOM 1991 C CA . VAL A 1 248 ? 18.442 5.871 -55.075 1.00 88.69 248 VAL A CA 1
ATOM 1992 C C . VAL A 1 248 ? 18.802 5.447 -56.494 1.00 88.69 248 VAL A C 1
ATOM 1994 O O . VAL A 1 248 ? 19.656 6.059 -57.127 1.00 88.69 248 VAL A O 1
ATOM 1997 N N . TYR A 1 249 ? 18.106 4.446 -57.036 1.00 88.00 249 TYR A N 1
ATOM 1998 C CA . TYR A 1 249 ? 18.353 3.976 -58.401 1.00 88.00 249 TYR A CA 1
ATOM 1999 C C . TYR A 1 249 ? 17.970 5.014 -59.460 1.00 88.00 249 TYR A C 1
ATOM 2001 O O . TYR A 1 249 ? 18.665 5.127 -60.466 1.00 88.00 249 TYR A O 1
ATOM 2009 N N . CYS A 1 250 ? 16.909 5.796 -59.233 1.00 88.25 250 CYS A N 1
ATOM 2010 C CA . CYS A 1 250 ? 16.539 6.904 -60.115 1.00 88.25 250 CYS A CA 1
ATOM 2011 C C . CYS A 1 250 ? 17.656 7.959 -60.190 1.00 88.25 250 CYS A C 1
ATOM 2013 O O . CYS A 1 250 ? 18.049 8.369 -61.281 1.00 88.25 250 CYS A O 1
ATOM 2015 N N . PHE A 1 251 ? 18.222 8.334 -59.040 1.00 89.88 251 PHE A N 1
ATOM 2016 C CA . PHE A 1 251 ? 19.333 9.280 -58.961 1.00 89.88 251 PHE A CA 1
ATOM 2017 C C . PHE A 1 251 ? 20.597 8.757 -59.663 1.00 89.88 251 PHE A C 1
ATOM 2019 O O . PHE A 1 251 ? 21.182 9.469 -60.474 1.00 89.88 251 PHE A O 1
ATOM 2026 N N . HIS A 1 252 ? 20.976 7.496 -59.433 1.00 91.31 252 HIS A N 1
ATOM 2027 C CA . HIS A 1 252 ? 22.124 6.880 -60.111 1.00 91.31 252 HIS A CA 1
ATOM 2028 C C . HIS A 1 252 ? 21.932 6.787 -61.624 1.00 91.31 252 HIS A C 1
ATOM 2030 O O . HIS A 1 252 ? 22.855 7.069 -62.385 1.00 91.31 252 HIS A O 1
ATOM 2036 N N . PHE A 1 253 ? 20.733 6.411 -62.075 1.00 90.50 253 PHE A N 1
ATOM 2037 C CA . PHE A 1 253 ? 20.408 6.379 -63.497 1.00 90.50 253 PHE A CA 1
ATOM 2038 C C . PHE A 1 253 ? 20.538 7.771 -64.122 1.00 90.50 253 PHE A C 1
ATOM 2040 O O . PHE A 1 253 ? 21.179 7.921 -65.160 1.00 90.50 253 PHE A O 1
ATOM 2047 N N . PHE A 1 254 ? 20.003 8.800 -63.460 1.00 90.38 254 PHE A N 1
ATOM 2048 C CA . PHE A 1 254 ? 20.159 10.187 -63.889 1.00 90.38 254 PHE A CA 1
ATOM 2049 C C . PHE A 1 254 ? 21.637 10.610 -63.950 1.00 90.38 254 PHE A C 1
ATOM 2051 O O . PHE A 1 254 ? 22.075 11.147 -64.967 1.00 90.38 254 PHE A O 1
ATOM 2058 N N . ALA A 1 255 ? 22.430 10.303 -62.920 1.00 89.44 255 ALA A N 1
ATOM 2059 C CA . ALA A 1 255 ? 23.861 10.605 -62.889 1.00 89.44 255 ALA A CA 1
ATOM 2060 C C . ALA A 1 255 ? 24.625 9.928 -64.043 1.00 89.44 255 ALA A C 1
ATOM 2062 O O . ALA A 1 255 ? 25.440 10.571 -64.705 1.00 89.44 255 ALA A O 1
ATOM 2063 N N . LEU A 1 256 ? 24.316 8.662 -64.350 1.00 89.75 256 LEU A N 1
ATOM 2064 C CA . LEU A 1 256 ? 24.907 7.935 -65.480 1.00 89.75 256 LEU A CA 1
ATOM 2065 C C . LEU A 1 256 ? 24.549 8.558 -66.834 1.00 89.75 256 LEU A C 1
ATOM 2067 O O . LEU A 1 256 ? 25.409 8.635 -67.711 1.00 89.75 256 LEU A O 1
ATOM 2071 N N . VAL A 1 257 ? 23.314 9.038 -67.009 1.00 89.75 257 VAL A N 1
ATOM 2072 C CA . VAL A 1 257 ? 22.903 9.753 -68.230 1.00 89.75 257 VAL A CA 1
ATOM 2073 C C . VAL A 1 257 ? 23.713 11.040 -68.394 1.00 89.75 257 VAL A C 1
ATOM 2075 O O . VAL A 1 257 ? 24.246 11.290 -69.475 1.00 89.75 257 VAL A O 1
ATOM 2078 N N . VAL A 1 258 ? 23.874 11.828 -67.327 1.00 86.75 258 VAL A N 1
ATOM 2079 C CA . VAL A 1 258 ? 24.673 13.066 -67.357 1.00 86.75 258 VAL A CA 1
ATOM 2080 C C . VAL A 1 258 ? 26.157 12.770 -67.626 1.00 86.75 258 VAL A C 1
ATOM 2082 O O . VAL A 1 258 ? 26.792 13.475 -68.415 1.00 86.75 258 VAL A O 1
ATOM 2085 N N . LEU A 1 259 ? 26.715 11.699 -67.051 1.00 85.75 259 LEU A N 1
ATOM 2086 C CA . LEU A 1 259 ? 28.082 11.244 -67.351 1.00 85.75 259 LEU A CA 1
ATOM 2087 C C . LEU A 1 259 ? 28.242 10.819 -68.815 1.00 85.75 259 LEU A C 1
ATOM 2089 O O . LEU A 1 259 ? 29.227 11.174 -69.457 1.00 85.75 259 LEU A O 1
ATOM 2093 N N . GLY A 1 260 ? 27.261 10.107 -69.372 1.00 84.62 260 GLY A N 1
ATOM 2094 C CA . GLY A 1 260 ? 27.261 9.732 -70.785 1.00 84.62 260 GLY A CA 1
ATOM 2095 C C . GLY A 1 260 ? 27.251 10.960 -71.695 1.00 84.62 260 GLY A C 1
ATOM 2096 O O . GLY A 1 260 ? 28.087 11.083 -72.587 1.00 84.62 260 GLY A O 1
ATOM 2097 N N . VAL A 1 261 ? 26.357 11.914 -71.428 1.00 84.81 261 VAL A N 1
ATOM 2098 C CA . VAL A 1 261 ? 26.239 13.163 -72.198 1.00 84.81 261 VAL A CA 1
ATOM 2099 C C . VAL A 1 261 ? 27.528 13.990 -72.139 1.00 84.81 261 VAL A C 1
ATOM 2101 O O . VAL A 1 261 ? 28.000 14.457 -73.174 1.00 84.81 261 VAL A O 1
ATOM 2104 N N . THR A 1 262 ? 28.147 14.124 -70.963 1.00 81.94 262 THR A N 1
ATOM 2105 C CA . THR A 1 262 ? 29.424 14.849 -70.814 1.00 81.94 262 THR A CA 1
ATOM 2106 C C . THR A 1 262 ? 30.589 14.146 -71.516 1.00 81.94 262 THR A C 1
ATOM 2108 O O . THR A 1 262 ? 31.455 14.821 -72.071 1.00 81.94 262 THR A O 1
ATOM 2111 N N . PHE A 1 263 ? 30.590 12.810 -71.574 1.00 79.31 263 PHE A N 1
ATOM 2112 C CA . PHE A 1 263 ? 31.569 12.040 -72.345 1.00 79.31 263 PHE A CA 1
ATOM 2113 C C . PHE A 1 263 ? 31.419 12.247 -73.863 1.00 79.31 263 PHE A C 1
ATOM 2115 O O . PHE A 1 263 ? 32.422 12.405 -74.556 1.00 79.31 263 PHE A O 1
ATOM 2122 N N . PHE A 1 264 ? 30.185 12.304 -74.380 1.00 77.81 264 PHE A N 1
ATOM 2123 C CA . PHE A 1 264 ? 29.912 12.550 -75.806 1.00 77.81 264 PHE A CA 1
ATOM 2124 C C . PHE A 1 264 ? 30.155 14.000 -76.242 1.00 77.81 264 PHE A C 1
ATOM 2126 O O . PHE A 1 264 ? 30.559 14.231 -77.379 1.00 77.81 264 PHE A O 1
ATOM 2133 N N . LEU A 1 265 ? 29.930 14.971 -75.352 1.00 72.50 265 LEU A N 1
ATOM 2134 C CA . LEU A 1 265 ? 30.188 16.394 -75.602 1.00 72.50 265 LEU A CA 1
ATOM 2135 C C . LEU A 1 265 ? 31.665 16.783 -75.446 1.00 72.50 265 LEU A C 1
ATOM 2137 O O . LEU A 1 265 ? 32.022 17.930 -75.719 1.00 72.50 265 LEU A O 1
ATOM 2141 N N . LYS A 1 266 ? 32.530 15.852 -75.017 1.00 69.19 266 LYS A N 1
ATOM 2142 C CA . LYS A 1 266 ? 33.967 16.095 -74.904 1.00 69.19 266 LYS A CA 1
ATOM 2143 C C . LYS A 1 266 ? 34.493 16.582 -76.263 1.00 69.19 266 LYS A C 1
ATOM 2145 O O . LYS A 1 266 ? 34.374 15.846 -77.247 1.00 69.19 266 LYS A O 1
ATOM 2150 N N . PRO A 1 267 ? 35.081 17.789 -76.347 1.00 65.06 267 PRO A N 1
ATOM 2151 C CA . PRO A 1 267 ? 35.628 18.277 -77.600 1.00 65.06 267 PRO A CA 1
ATOM 2152 C C . PRO A 1 267 ? 36.698 17.291 -78.068 1.00 65.06 267 PRO A C 1
ATOM 2154 O O . PRO A 1 267 ? 37.614 16.951 -77.312 1.00 65.06 267 PRO A O 1
ATOM 2157 N N . LYS A 1 268 ? 36.542 16.787 -79.297 1.00 60.28 268 LYS A N 1
ATOM 2158 C CA . LYS A 1 268 ? 37.608 16.066 -79.988 1.00 60.28 268 LYS A CA 1
ATOM 2159 C C . LYS A 1 268 ? 38.717 17.089 -80.216 1.00 60.28 268 LYS A C 1
ATOM 2161 O O . LYS A 1 268 ? 38.542 17.981 -81.041 1.00 60.28 268 LYS A O 1
ATOM 2166 N N . VAL A 1 269 ? 39.765 17.019 -79.399 1.00 51.50 269 VAL A N 1
ATOM 2167 C CA . VAL A 1 269 ? 41.041 17.680 -79.697 1.00 51.50 269 VAL A CA 1
ATOM 2168 C C . VAL A 1 269 ? 41.578 17.093 -80.994 1.00 51.50 269 VAL A C 1
ATOM 2170 O O . VAL A 1 269 ? 41.487 15.850 -81.132 1.00 51.50 269 VAL A O 1
#

Nearest PDB structures (foldseek):
  6u1s-assembly1_A  TM=3.288E-01  e=4.618E+00  synthetic construct